Protein AF-A0A7S1AME8-F1 (afdb_monomer_lite)

InterPro domains:
  IPR002059 Cold-shock protein Csp, DNA-binding [PS51857] (299-363)
  IPR012340 Nucleic acid-binding, OB-fold [G3DSA:2.40.50.140] (229-297)
  IPR012340 Nucleic acid-binding, OB-fold [G3DSA:2.40.50.140] (301-364)
  IPR012340 Nucleic acid-binding, OB-fold [SSF50249] (229-294)
  IPR012340 Nucleic acid-binding, OB-fold [SSF50249] (300-362)

pLDDT: mean 76.58, std 23.12, range [25.89, 98.44]

Structure (mmCIF, N/CA/C/O backbone):
data_AF-A0A7S1AME8-F1
#
_entry.id   AF-A0A7S1AME8-F1
#
loop_
_atom_site.group_PDB
_atom_site.id
_atom_site.type_symbol
_atom_site.label_atom_id
_atom_site.label_alt_id
_atom_site.label_comp_id
_atom_site.label_asym_id
_atom_site.label_entity_id
_atom_site.label_seq_id
_atom_site.pdbx_PDB_ins_code
_atom_site.Cartn_x
_atom_site.Cartn_y
_atom_site.Cartn_z
_atom_site.occupancy
_atom_site.B_iso_or_equiv
_atom_site.auth_seq_id
_atom_site.auth_comp_id
_atom_site.auth_asym_id
_atom_site.auth_atom_id
_atom_site.pdbx_PDB_model_num
ATOM 1 N N . MET A 1 1 ? 84.612 12.017 -29.950 1.00 51.22 1 MET A N 1
ATOM 2 C CA . MET A 1 1 ? 83.996 13.244 -30.479 1.00 51.22 1 MET A CA 1
ATOM 3 C C . MET A 1 1 ? 82.628 12.838 -30.960 1.00 51.22 1 MET A C 1
ATOM 5 O O . MET A 1 1 ? 82.577 12.064 -31.896 1.00 51.22 1 MET A O 1
ATOM 9 N N . ASP A 1 2 ? 81.588 13.211 -30.225 1.00 39.22 2 ASP A N 1
ATOM 10 C CA . ASP A 1 2 ? 80.318 13.659 -30.794 1.00 39.22 2 ASP A CA 1
ATOM 11 C C . ASP A 1 2 ? 79.467 14.231 -29.663 1.00 39.22 2 ASP A C 1
ATOM 13 O O . ASP A 1 2 ? 79.338 13.657 -28.581 1.00 39.22 2 ASP A O 1
ATOM 17 N N . CYS A 1 3 ? 79.004 15.447 -29.916 1.00 46.25 3 CYS A N 1
ATOM 18 C CA . CYS A 1 3 ? 78.255 16.305 -29.023 1.00 46.25 3 CYS A CA 1
ATOM 19 C C . CYS A 1 3 ? 76.781 16.299 -29.438 1.00 46.25 3 CYS A C 1
ATOM 21 O O . CYS A 1 3 ? 76.485 16.298 -30.628 1.00 46.25 3 CYS A O 1
ATOM 23 N N . GLY A 1 4 ? 75.895 16.501 -28.462 1.00 41.97 4 GLY A N 1
ATOM 24 C CA . GLY A 1 4 ? 74.710 17.342 -28.653 1.00 41.97 4 GLY A CA 1
ATOM 25 C C . GLY A 1 4 ? 73.364 16.625 -28.756 1.00 41.97 4 GLY A C 1
ATOM 26 O O . GLY A 1 4 ? 73.179 15.724 -29.564 1.00 41.97 4 GLY A O 1
ATOM 27 N N . GLY A 1 5 ? 72.401 17.115 -27.968 1.00 40.69 5 GLY A N 1
ATOM 28 C CA . GLY A 1 5 ? 70.978 16.842 -28.175 1.00 40.69 5 GLY A CA 1
ATOM 29 C C . GLY A 1 5 ? 70.123 16.866 -26.909 1.00 40.69 5 GLY A C 1
ATOM 30 O O . GLY A 1 5 ? 69.494 15.865 -26.595 1.00 40.69 5 GLY A O 1
ATOM 31 N N . TRP A 1 6 ? 70.104 17.980 -26.171 1.00 48.91 6 TRP A N 1
ATOM 32 C CA . TRP A 1 6 ? 69.059 18.257 -25.176 1.00 48.91 6 TRP A CA 1
ATOM 33 C C . TRP A 1 6 ? 67.867 18.899 -25.901 1.00 48.91 6 TRP A C 1
ATOM 35 O O . TRP A 1 6 ? 68.019 19.982 -26.464 1.00 48.91 6 TRP A O 1
ATOM 45 N N . CYS A 1 7 ? 66.698 18.256 -25.880 1.00 48.72 7 CYS A N 1
ATOM 46 C CA . CYS A 1 7 ? 65.418 18.876 -26.229 1.00 48.72 7 CYS A CA 1
ATOM 47 C C . CYS A 1 7 ? 64.528 18.904 -24.985 1.00 48.72 7 CYS A C 1
ATOM 49 O O . CYS A 1 7 ? 64.409 17.906 -24.279 1.00 48.72 7 CYS A O 1
ATOM 51 N N . ALA A 1 8 ? 63.990 20.093 -24.728 1.00 46.84 8 ALA A N 1
ATOM 52 C CA . ALA A 1 8 ? 63.339 20.526 -23.506 1.00 46.84 8 ALA A CA 1
ATOM 53 C C . ALA A 1 8 ? 61.857 20.129 -23.418 1.00 46.84 8 ALA A C 1
ATOM 55 O O . ALA A 1 8 ? 61.173 19.958 -24.428 1.00 46.84 8 ALA A O 1
ATOM 56 N N . ASP A 1 9 ? 61.400 20.040 -22.171 1.00 51.16 9 ASP A N 1
ATOM 57 C CA . ASP A 1 9 ? 60.027 19.853 -21.720 1.00 51.16 9 ASP A CA 1
ATOM 58 C C . ASP A 1 9 ? 59.199 21.142 -21.870 1.00 51.16 9 ASP A C 1
ATOM 60 O O . ASP A 1 9 ? 59.457 22.121 -21.177 1.00 51.16 9 ASP A O 1
ATOM 64 N N . ASP A 1 10 ? 58.155 21.117 -22.706 1.00 50.31 10 ASP A N 1
ATOM 65 C CA . ASP A 1 10 ? 57.174 22.212 -22.858 1.00 50.31 10 ASP A CA 1
ATOM 66 C C . ASP A 1 10 ? 55.714 21.703 -22.798 1.00 50.31 10 ASP A C 1
ATOM 68 O O . ASP A 1 10 ? 54.814 22.202 -23.470 1.00 50.31 10 ASP A O 1
ATOM 72 N N . ALA A 1 11 ? 55.438 20.677 -21.983 1.00 52.22 11 ALA A N 1
ATOM 73 C CA . ALA A 1 11 ? 54.095 20.082 -21.877 1.00 52.22 11 ALA A CA 1
ATOM 74 C C . ALA A 1 11 ? 53.335 20.406 -20.573 1.00 52.22 11 ALA A C 1
ATOM 76 O O . ALA A 1 11 ? 52.174 20.026 -20.436 1.00 52.22 11 ALA A O 1
ATOM 77 N N . PHE A 1 12 ? 53.938 21.115 -19.611 1.00 48.69 12 PHE A N 1
ATOM 78 C CA . PHE A 1 12 ? 53.365 21.226 -18.258 1.00 48.69 12 PHE A CA 1
ATOM 79 C C . PHE A 1 12 ? 52.526 22.488 -17.980 1.00 48.69 12 PHE A C 1
ATOM 81 O O . PHE A 1 12 ? 51.865 22.564 -16.947 1.00 48.69 12 PHE A O 1
ATOM 88 N N . LEU A 1 13 ? 52.489 23.467 -18.891 1.00 49.19 13 LEU A N 1
ATOM 89 C CA . LEU A 1 13 ? 51.775 24.738 -18.669 1.00 49.19 13 LEU A CA 1
ATOM 90 C C . LEU A 1 13 ? 50.364 24.811 -19.278 1.00 49.19 13 LEU A C 1
ATOM 92 O O . LEU A 1 13 ? 49.634 25.755 -18.989 1.00 49.19 13 LEU A O 1
ATOM 96 N N . SER A 1 14 ? 49.926 23.809 -20.051 1.00 51.41 14 SER A N 1
ATOM 97 C CA . SER A 1 14 ? 48.594 23.834 -20.686 1.00 51.41 14 SER A CA 1
ATOM 98 C C . SER A 1 14 ? 47.466 23.238 -19.831 1.00 51.41 14 SER A C 1
ATOM 100 O O . SER A 1 14 ? 46.302 23.435 -20.160 1.00 51.41 14 SER A O 1
ATOM 102 N N . GLN A 1 15 ? 47.766 22.530 -18.736 1.00 50.03 15 GLN A N 1
ATOM 103 C CA . GLN A 1 15 ? 46.746 21.822 -17.940 1.00 50.03 15 GLN A CA 1
ATOM 104 C C . GLN A 1 15 ? 46.183 22.630 -16.757 1.00 50.03 15 GLN A C 1
ATOM 106 O O . GLN A 1 15 ? 45.161 22.255 -16.186 1.00 50.03 15 GLN A O 1
ATOM 111 N N . ALA A 1 16 ? 46.808 23.754 -16.396 1.00 51.16 16 ALA A N 1
ATOM 112 C CA . ALA A 1 16 ? 46.362 24.586 -15.275 1.00 51.16 16 ALA A CA 1
ATOM 113 C C . ALA A 1 16 ? 45.260 25.601 -15.657 1.00 51.16 16 ALA A C 1
ATOM 115 O O . ALA A 1 16 ? 44.522 26.053 -14.784 1.00 51.16 16 ALA A O 1
ATOM 116 N N . GLY A 1 17 ? 45.116 25.943 -16.944 1.00 51.50 17 GLY A N 1
ATOM 117 C CA . GLY A 1 17 ? 44.121 26.917 -17.419 1.00 51.50 17 GLY A CA 1
ATOM 118 C C . GLY A 1 17 ? 42.683 26.387 -17.423 1.00 51.50 17 GLY A C 1
ATOM 119 O O . GLY A 1 17 ? 41.759 27.089 -17.006 1.00 51.50 17 GLY A O 1
ATOM 120 N N . ASP A 1 18 ? 42.493 25.124 -17.808 1.00 51.91 18 ASP A N 1
ATOM 121 C CA . ASP A 1 18 ? 41.156 24.535 -17.971 1.00 51.91 18 ASP A CA 1
ATOM 122 C C . ASP A 1 18 ?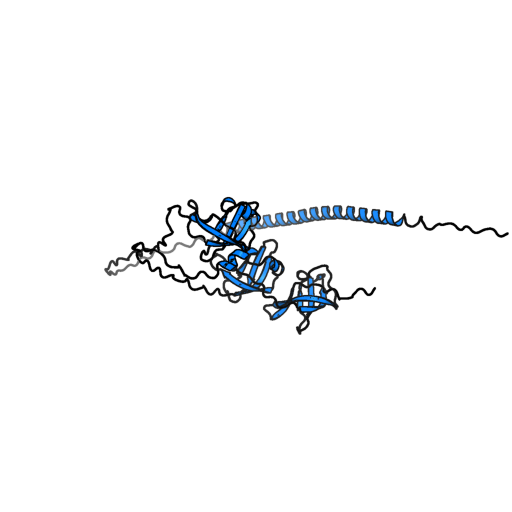 40.456 24.258 -16.630 1.00 51.91 18 ASP A C 1
ATOM 124 O O . ASP A 1 18 ? 39.234 24.386 -16.517 1.00 51.91 18 ASP A O 1
ATOM 128 N N . ALA A 1 19 ? 41.226 23.966 -15.576 1.00 55.88 19 ALA A N 1
ATOM 129 C CA . ALA A 1 19 ? 40.686 23.715 -14.240 1.00 55.88 19 ALA A CA 1
ATOM 130 C C . ALA A 1 19 ? 40.092 24.982 -13.595 1.00 55.88 19 ALA A C 1
ATOM 132 O O . ALA A 1 19 ? 39.077 24.907 -12.895 1.00 55.88 19 ALA A O 1
ATOM 133 N N . VAL A 1 20 ? 40.688 26.152 -13.860 1.00 62.50 20 VAL A N 1
ATOM 134 C CA . VAL A 1 20 ? 40.195 27.440 -13.349 1.00 62.50 20 VAL A CA 1
ATOM 135 C C . VAL A 1 20 ? 38.965 27.893 -14.138 1.00 62.50 20 VAL A C 1
ATOM 137 O O . VAL A 1 20 ? 37.992 28.352 -13.545 1.00 62.50 20 VAL A O 1
ATOM 140 N N . ALA A 1 21 ? 38.931 27.687 -15.458 1.00 57.47 21 ALA A N 1
ATOM 141 C CA . ALA A 1 21 ? 37.758 28.027 -16.265 1.00 57.47 21 ALA A CA 1
ATOM 142 C C . ALA A 1 21 ? 36.498 27.240 -15.839 1.00 57.47 21 ALA A C 1
ATOM 144 O O . ALA A 1 21 ? 35.417 27.823 -15.733 1.00 57.47 21 ALA A O 1
ATOM 145 N N . GLN A 1 22 ? 36.637 25.950 -15.505 1.00 61.41 22 GLN A N 1
ATOM 146 C CA . GLN A 1 22 ? 35.516 25.116 -15.045 1.00 61.41 22 GLN A CA 1
ATOM 147 C C . GLN A 1 22 ? 34.987 25.485 -13.651 1.00 61.41 22 GLN A C 1
ATOM 149 O O . GLN A 1 22 ? 33.787 25.351 -13.391 1.00 61.41 22 GLN A O 1
ATOM 154 N N . THR A 1 23 ? 35.839 25.975 -12.744 1.00 63.88 23 THR A N 1
ATOM 155 C CA . THR A 1 23 ? 35.381 26.395 -11.407 1.00 63.88 23 THR A CA 1
ATOM 156 C C . THR A 1 23 ? 34.561 27.683 -11.470 1.00 63.88 23 THR A C 1
ATOM 158 O O . THR A 1 23 ? 33.549 27.801 -10.777 1.00 63.88 23 THR A O 1
ATOM 161 N N . TRP A 1 24 ? 34.923 28.612 -12.359 1.00 67.50 24 TRP A N 1
ATOM 162 C CA . TRP A 1 24 ? 34.185 29.864 -12.545 1.00 67.50 24 TRP A CA 1
ATOM 163 C C . TRP A 1 24 ? 32.820 29.659 -13.213 1.00 67.50 24 TRP A C 1
ATOM 165 O O . TRP A 1 24 ? 31.847 30.302 -12.816 1.00 67.50 24 TRP A O 1
ATOM 175 N N . THR A 1 25 ? 32.694 28.728 -14.166 1.00 65.06 25 THR A N 1
ATOM 176 C CA . THR A 1 25 ? 31.390 28.417 -14.781 1.00 65.06 25 THR A CA 1
ATOM 177 C C . THR A 1 25 ? 30.403 27.795 -13.794 1.00 65.06 25 THR A C 1
ATOM 179 O O . THR A 1 25 ? 29.218 28.121 -13.841 1.00 65.06 25 THR A O 1
ATOM 182 N N . ASN A 1 26 ? 30.878 26.965 -12.859 1.00 57.00 26 ASN A N 1
ATOM 183 C CA . ASN A 1 26 ? 30.012 26.331 -11.861 1.00 57.00 26 ASN A CA 1
ATOM 184 C C . ASN A 1 26 ? 29.547 27.327 -10.785 1.00 57.00 26 ASN A C 1
ATOM 186 O O . ASN A 1 26 ? 28.366 27.350 -10.452 1.00 57.00 26 ASN A O 1
ATOM 190 N N . MET A 1 27 ? 30.418 28.237 -10.330 1.00 62.12 27 MET A N 1
ATOM 191 C CA . MET A 1 27 ? 30.013 29.307 -9.404 1.00 62.12 27 MET A CA 1
ATOM 192 C C . MET A 1 27 ? 29.019 30.302 -10.026 1.00 62.12 27 MET A C 1
ATOM 194 O O . MET A 1 27 ? 28.140 30.818 -9.335 1.00 62.12 27 MET A O 1
ATOM 198 N N . CYS A 1 28 ? 29.126 30.569 -11.332 1.00 55.53 28 CYS A N 1
ATOM 199 C CA . CYS A 1 28 ? 28.219 31.488 -12.021 1.00 55.53 28 CYS A CA 1
ATOM 200 C C . CYS A 1 28 ? 26.818 30.875 -12.236 1.00 55.53 28 CYS A C 1
ATOM 202 O O . CYS A 1 28 ? 25.812 31.582 -12.157 1.00 55.53 28 CYS A O 1
ATOM 204 N N . LEU A 1 29 ? 26.731 29.556 -12.449 1.00 54.16 29 LEU A N 1
ATOM 205 C CA . LEU A 1 29 ? 25.458 28.836 -12.574 1.00 54.16 29 LEU A CA 1
ATOM 206 C C . LEU A 1 29 ? 24.710 28.715 -11.237 1.00 54.16 29 LEU A C 1
ATOM 208 O O . LEU A 1 29 ? 23.488 28.877 -11.222 1.00 54.16 29 LEU A O 1
ATOM 212 N N . ASP A 1 30 ? 25.421 28.532 -10.121 1.00 57.69 30 ASP A N 1
ATOM 213 C CA . ASP A 1 30 ? 24.795 28.476 -8.793 1.00 57.69 30 ASP A CA 1
ATOM 214 C C . ASP A 1 30 ? 24.233 29.842 -8.356 1.00 57.69 30 ASP A C 1
ATOM 216 O O . ASP A 1 30 ? 23.116 29.915 -7.838 1.00 57.69 30 ASP A O 1
ATOM 220 N N . MET A 1 31 ? 24.918 30.954 -8.662 1.00 57.91 31 MET A N 1
ATOM 221 C CA . MET A 1 31 ? 24.388 32.296 -8.365 1.00 57.91 31 MET A CA 1
ATOM 222 C C . MET A 1 31 ? 23.171 32.684 -9.221 1.00 57.91 31 MET A C 1
ATOM 224 O O . MET A 1 31 ? 22.289 33.405 -8.749 1.00 57.91 31 MET A O 1
ATOM 228 N N . LEU A 1 32 ? 23.074 32.200 -10.464 1.00 56.66 32 LEU A N 1
ATOM 229 C CA . LEU A 1 32 ? 21.904 32.453 -11.316 1.00 56.66 32 LEU A CA 1
ATOM 230 C C . LEU A 1 32 ? 20.690 31.585 -10.928 1.00 56.66 32 LEU A C 1
ATOM 232 O O . LEU A 1 32 ? 19.547 31.989 -11.163 1.00 56.66 32 LEU A O 1
ATOM 236 N N . GLY A 1 33 ? 20.914 30.434 -10.285 1.00 62.91 33 GLY A N 1
ATOM 237 C CA . GLY A 1 33 ? 19.857 29.558 -9.775 1.00 62.91 33 GLY A CA 1
ATOM 238 C C . GLY A 1 33 ? 19.057 30.173 -8.622 1.00 62.91 33 GLY A C 1
ATOM 239 O O . GLY A 1 33 ? 17.823 30.160 -8.649 1.00 62.91 33 GLY A O 1
ATOM 240 N N . GLU A 1 34 ? 19.729 30.777 -7.639 1.00 59.00 34 GLU A N 1
ATOM 241 C CA . GLU A 1 34 ? 19.048 31.325 -6.455 1.00 59.00 34 GLU A CA 1
ATOM 242 C C . GLU A 1 34 ? 18.237 32.594 -6.756 1.00 59.00 34 GLU A C 1
ATOM 244 O O . GLU A 1 34 ? 17.115 32.754 -6.261 1.00 59.00 34 GLU A O 1
ATOM 249 N N . ALA A 1 35 ? 18.738 33.461 -7.643 1.00 60.69 35 ALA A N 1
ATOM 250 C CA . ALA A 1 35 ? 18.010 34.656 -8.072 1.00 60.69 35 ALA A CA 1
ATOM 251 C C . ALA A 1 35 ? 16.711 34.304 -8.825 1.00 60.69 35 ALA A C 1
ATOM 253 O O . ALA A 1 35 ? 15.687 34.972 -8.657 1.00 60.69 35 ALA A O 1
ATOM 254 N N . SER A 1 36 ? 16.719 33.219 -9.607 1.00 71.19 36 SER A N 1
ATOM 255 C CA . SER A 1 36 ? 15.535 32.722 -10.316 1.00 71.19 36 SER A CA 1
ATOM 256 C C . SER A 1 36 ? 14.462 32.222 -9.342 1.00 71.19 36 SER A C 1
ATOM 258 O O . SER A 1 36 ? 13.292 32.602 -9.448 1.00 71.19 36 SER A O 1
ATOM 260 N N . ILE A 1 37 ? 14.853 31.446 -8.325 1.00 73.44 37 ILE A N 1
ATOM 261 C CA . ILE A 1 37 ? 13.920 30.876 -7.340 1.00 73.44 37 ILE A CA 1
ATOM 262 C C . ILE A 1 37 ? 13.196 31.978 -6.557 1.00 73.44 37 ILE A C 1
ATOM 264 O O . ILE A 1 37 ? 11.978 31.894 -6.379 1.00 73.44 37 ILE A O 1
ATOM 268 N N . ALA A 1 38 ? 13.899 33.038 -6.150 1.00 77.31 38 ALA A N 1
ATOM 269 C CA . ALA A 1 38 ? 13.290 34.158 -5.433 1.00 77.31 38 ALA A CA 1
ATOM 270 C C . ALA A 1 38 ? 12.218 34.878 -6.276 1.00 77.31 38 ALA A C 1
ATOM 272 O O . ALA A 1 38 ? 11.127 35.173 -5.779 1.00 77.31 38 ALA A O 1
ATOM 273 N N . VAL A 1 39 ? 12.479 35.100 -7.570 1.00 84.56 39 VAL A N 1
ATOM 274 C CA . VAL A 1 39 ? 11.513 35.726 -8.491 1.00 84.56 39 VAL A CA 1
ATOM 275 C C . VAL A 1 39 ? 10.286 34.834 -8.698 1.00 84.56 39 VAL A C 1
ATOM 277 O O . VAL A 1 39 ? 9.153 35.323 -8.633 1.00 84.56 39 VAL A O 1
ATOM 280 N N . PHE A 1 40 ? 10.476 33.520 -8.865 1.00 81.50 40 PHE A N 1
ATOM 281 C CA . PHE A 1 40 ? 9.364 32.569 -8.958 1.00 81.50 40 PHE A CA 1
ATOM 282 C C . PHE A 1 40 ? 8.527 32.523 -7.674 1.00 81.50 40 PHE A C 1
ATOM 284 O O . PHE A 1 40 ? 7.298 32.483 -7.754 1.00 81.50 40 PHE A O 1
ATOM 291 N N . PHE A 1 41 ? 9.156 32.599 -6.498 1.00 83.12 41 PHE A N 1
ATOM 292 C CA . PHE A 1 41 ? 8.447 32.608 -5.216 1.00 83.12 41 PHE A CA 1
ATOM 293 C C . PHE A 1 41 ? 7.578 33.860 -5.048 1.00 83.12 41 PHE A C 1
ATOM 295 O O . PHE A 1 41 ? 6.414 33.765 -4.651 1.00 83.12 41 PHE A O 1
ATOM 302 N N . VAL A 1 42 ? 8.097 35.036 -5.413 1.00 88.06 42 VAL A N 1
ATOM 303 C CA . VAL A 1 42 ? 7.339 36.297 -5.353 1.00 88.06 42 VAL A CA 1
ATOM 304 C C . VAL A 1 42 ? 6.164 36.289 -6.338 1.00 88.06 42 VAL A C 1
ATOM 306 O O . VAL A 1 42 ? 5.058 36.707 -5.983 1.00 88.06 42 VAL A O 1
ATOM 309 N N . LEU A 1 43 ? 6.357 35.768 -7.554 1.00 86.94 43 LEU A N 1
ATOM 310 C CA . LEU A 1 43 ? 5.279 35.632 -8.540 1.00 86.94 43 LEU A CA 1
ATOM 311 C C . LEU A 1 43 ? 4.208 34.625 -8.095 1.00 86.94 43 LEU A C 1
ATOM 313 O O . LEU A 1 43 ? 3.014 34.908 -8.223 1.00 86.94 43 LEU A O 1
ATOM 317 N N . ALA A 1 44 ? 4.608 33.496 -7.505 1.00 87.38 44 ALA A N 1
ATOM 318 C CA . ALA A 1 44 ? 3.682 32.509 -6.954 1.00 87.38 44 ALA A CA 1
ATOM 319 C C . ALA A 1 44 ? 2.846 33.095 -5.802 1.00 87.38 44 ALA A C 1
ATOM 321 O O . ALA A 1 44 ? 1.623 32.945 -5.790 1.00 87.38 44 ALA A O 1
ATOM 322 N N . LEU A 1 45 ? 3.464 33.846 -4.883 1.00 87.25 45 LEU A N 1
ATOM 323 C CA . LEU A 1 45 ? 2.752 34.524 -3.792 1.00 87.25 45 LEU A CA 1
ATOM 324 C C . LEU A 1 45 ? 1.768 35.592 -4.302 1.00 87.25 45 LEU A C 1
ATOM 326 O O . LEU A 1 45 ? 0.676 35.756 -3.743 1.00 87.25 45 LEU A O 1
ATOM 330 N N . ARG A 1 46 ? 2.089 36.290 -5.400 1.00 86.62 46 ARG A N 1
ATOM 331 C CA . ARG A 1 46 ? 1.145 37.222 -6.043 1.00 86.62 46 ARG A CA 1
ATOM 332 C C . ARG A 1 46 ? -0.027 36.513 -6.724 1.00 86.62 46 ARG A C 1
ATOM 334 O O . ARG A 1 46 ? -1.153 36.998 -6.639 1.00 86.62 46 ARG A O 1
ATOM 341 N N . LEU A 1 47 ? 0.195 35.354 -7.341 1.00 83.88 47 LEU A N 1
ATOM 342 C CA . LEU A 1 47 ? -0.886 34.564 -7.939 1.00 83.88 47 LEU A CA 1
ATOM 343 C C . LEU A 1 47 ? -1.829 33.986 -6.877 1.00 83.88 47 LEU A C 1
ATOM 345 O O . LEU A 1 47 ? -3.049 34.076 -7.026 1.00 83.88 47 LEU A O 1
ATOM 349 N N . VAL A 1 48 ? -1.283 33.466 -5.774 1.00 84.88 48 VAL A N 1
ATOM 350 C CA . VAL A 1 48 ? -2.085 32.919 -4.668 1.00 84.88 48 VAL A CA 1
ATOM 351 C C . VAL A 1 48 ? -2.893 34.018 -3.971 1.00 84.88 48 VAL A C 1
ATOM 353 O O . VAL A 1 48 ? -4.081 33.829 -3.707 1.00 84.88 48 VAL A O 1
ATOM 356 N N . SER A 1 49 ? -2.302 35.193 -3.727 1.00 81.38 49 SER A N 1
ATOM 357 C CA . SER A 1 49 ? -3.033 36.312 -3.111 1.00 81.38 49 SER A CA 1
ATOM 358 C C . SER A 1 49 ? -4.145 36.863 -4.017 1.00 81.38 49 SER A C 1
ATOM 360 O O . SER A 1 49 ? -5.240 37.158 -3.529 1.00 81.38 49 SER A O 1
ATOM 362 N N . SER A 1 50 ? -3.926 36.902 -5.336 1.00 81.88 50 SER A N 1
ATOM 363 C CA . SER A 1 50 ? -4.952 37.268 -6.323 1.00 81.88 50 SER A CA 1
ATOM 364 C C . SER A 1 50 ? -6.140 36.291 -6.324 1.00 81.88 50 SER A C 1
ATOM 366 O O . SER A 1 50 ? -7.297 36.714 -6.225 1.00 81.88 50 SER A O 1
ATOM 368 N N . GLN A 1 51 ? -5.880 34.977 -6.328 1.00 81.06 51 GLN A N 1
ATOM 369 C CA . GLN A 1 51 ? -6.944 33.963 -6.285 1.00 81.06 51 GLN A CA 1
ATOM 370 C C . GLN A 1 51 ? -7.726 33.964 -4.962 1.00 81.06 51 GLN A C 1
ATOM 372 O O . GLN A 1 51 ? -8.943 33.739 -4.952 1.00 81.06 51 GLN A O 1
ATOM 377 N N . TRP A 1 52 ? -7.061 34.266 -3.843 1.00 76.31 52 TRP A N 1
ATOM 378 C CA . TRP A 1 52 ? -7.730 34.391 -2.548 1.00 76.31 52 TRP A CA 1
ATOM 379 C C . TRP A 1 52 ? -8.678 35.601 -2.525 1.00 76.31 52 TRP A C 1
ATOM 381 O O . TRP A 1 52 ? -9.824 35.484 -2.082 1.00 76.31 52 TRP A O 1
ATOM 391 N N . SER A 1 53 ? -8.254 36.745 -3.070 1.00 75.88 53 SER A N 1
ATOM 392 C CA . SER A 1 53 ? -9.095 37.947 -3.147 1.00 75.88 53 SER A CA 1
ATOM 393 C C . SER A 1 53 ? -10.373 37.708 -3.969 1.00 75.88 53 SER A C 1
ATOM 395 O O . SER A 1 53 ? -11.480 38.026 -3.521 1.00 75.88 53 SER A O 1
ATOM 397 N N . ALA A 1 54 ? -10.254 37.021 -5.112 1.00 74.19 54 ALA A N 1
ATOM 398 C CA . ALA A 1 54 ? -11.404 36.637 -5.936 1.00 74.19 54 ALA A CA 1
ATOM 399 C C . ALA A 1 54 ? -12.368 35.677 -5.204 1.00 74.19 54 ALA A C 1
ATOM 401 O O . ALA A 1 54 ? -13.590 35.828 -5.287 1.00 74.19 54 ALA A O 1
ATOM 402 N N . SER A 1 55 ? -11.835 34.735 -4.419 1.00 73.94 55 SER A N 1
ATOM 403 C CA . SER A 1 55 ? -12.645 33.769 -3.661 1.00 73.94 55 SER A CA 1
ATOM 404 C C . SER A 1 55 ? -13.424 34.412 -2.507 1.00 73.94 55 SER A C 1
ATOM 406 O O . SER A 1 55 ? -14.576 34.046 -2.261 1.00 73.94 55 SER A O 1
ATOM 408 N N . ARG A 1 56 ? -12.855 35.420 -1.827 1.00 74.44 56 ARG A N 1
ATOM 409 C CA . ARG A 1 56 ? -13.574 36.180 -0.783 1.00 74.44 56 ARG A CA 1
ATOM 410 C C . ARG A 1 56 ? -14.725 37.014 -1.351 1.00 74.44 56 ARG A C 1
ATOM 412 O O . ARG A 1 56 ? -15.774 37.104 -0.716 1.00 74.44 56 ARG A O 1
ATOM 419 N N . SER A 1 57 ? -14.570 37.565 -2.556 1.00 77.25 57 SER A N 1
ATOM 420 C CA . SER A 1 57 ? -15.639 38.321 -3.227 1.00 77.25 57 SER A CA 1
ATOM 421 C C . SER A 1 57 ? -16.871 37.450 -3.525 1.00 77.25 57 SER A C 1
ATOM 423 O O . SER A 1 57 ? -18.010 37.863 -3.294 1.00 77.25 57 SER A O 1
ATOM 425 N N . MET A 1 58 ? -16.655 36.202 -3.955 1.00 73.00 58 MET A N 1
ATOM 426 C CA . MET A 1 58 ? -17.735 35.248 -4.247 1.00 73.00 58 MET A CA 1
ATOM 427 C C . MET A 1 58 ? -18.468 34.772 -2.983 1.00 73.00 58 MET A C 1
ATOM 429 O O . MET A 1 58 ? -19.685 34.580 -3.016 1.00 73.00 58 MET A O 1
ATOM 433 N N . ALA A 1 59 ? -17.762 34.626 -1.856 1.00 70.31 59 ALA A N 1
ATOM 434 C CA . ALA A 1 59 ? -18.367 34.218 -0.587 1.00 70.31 59 ALA A CA 1
ATOM 435 C C . ALA A 1 59 ? -19.364 35.263 -0.044 1.00 70.31 59 ALA A C 1
ATOM 437 O O . ALA A 1 59 ? -20.467 34.897 0.364 1.00 70.31 59 ALA A O 1
ATOM 438 N N . ASN A 1 60 ? -19.035 36.558 -0.133 1.00 73.38 60 ASN A N 1
ATOM 439 C CA . ASN A 1 60 ? -19.937 37.632 0.303 1.00 73.38 60 ASN A CA 1
ATOM 440 C C . ASN A 1 60 ? -21.193 37.744 -0.578 1.00 73.38 60 ASN A C 1
ATOM 442 O O . ASN A 1 60 ? -22.291 37.933 -0.056 1.00 73.38 60 ASN A O 1
ATOM 446 N N . LYS A 1 61 ? -21.073 37.549 -1.902 1.00 73.69 61 LYS A N 1
ATOM 447 C CA . LYS A 1 61 ? -22.246 37.526 -2.800 1.00 73.69 61 LYS A CA 1
ATOM 448 C C . LYS A 1 61 ? -23.210 36.381 -2.482 1.00 73.69 61 LYS A C 1
ATOM 450 O O . LYS A 1 61 ? -24.420 36.541 -2.629 1.00 73.69 61 LYS A O 1
ATOM 455 N N . ARG A 1 62 ? -22.693 35.236 -2.023 1.00 71.00 62 ARG A N 1
ATOM 456 C CA . ARG A 1 62 ? -23.517 34.067 -1.686 1.00 71.00 62 ARG A CA 1
ATOM 457 C C . ARG A 1 62 ? -24.339 34.289 -0.415 1.00 71.00 62 ARG A C 1
ATOM 459 O O . ARG A 1 62 ? -25.527 33.985 -0.419 1.00 71.00 62 ARG A O 1
ATOM 466 N N . GLN A 1 63 ? -23.751 34.906 0.612 1.00 73.19 63 GLN A N 1
ATOM 467 C CA . GLN A 1 63 ? -24.478 35.277 1.835 1.00 73.19 63 GLN A CA 1
ATOM 468 C C . GLN A 1 63 ? -25.570 36.326 1.571 1.00 73.19 63 GLN A C 1
ATOM 470 O O . GLN A 1 63 ? -26.638 36.278 2.180 1.00 73.19 63 GLN A O 1
ATOM 475 N N . GLN A 1 64 ? -25.348 37.240 0.621 1.00 71.12 64 GLN A N 1
ATOM 476 C CA . GLN A 1 64 ? -26.327 38.276 0.290 1.00 71.12 64 GLN A CA 1
ATOM 477 C C . GLN A 1 64 ? -27.561 37.722 -0.452 1.00 71.12 64 GLN A C 1
ATOM 479 O O . GLN A 1 64 ? -28.677 38.173 -0.197 1.00 71.12 64 GLN A O 1
ATOM 484 N N . MET A 1 65 ? -27.400 36.703 -1.309 1.00 67.94 65 MET A N 1
ATOM 485 C CA . MET A 1 65 ? -28.541 36.035 -1.961 1.00 67.94 65 MET A CA 1
ATOM 486 C C . MET A 1 65 ? -29.365 35.170 -0.998 1.00 67.94 65 MET A C 1
ATOM 488 O O . MET A 1 65 ? -30.583 35.069 -1.142 1.00 67.94 65 MET A O 1
ATOM 492 N N . GLU A 1 66 ? -28.731 34.566 0.007 1.00 70.25 66 GLU A N 1
ATOM 493 C CA . GLU A 1 66 ? -29.417 33.683 0.959 1.00 70.25 66 GLU A CA 1
ATOM 494 C C . GLU A 1 66 ? -30.380 34.445 1.887 1.00 70.25 66 GLU A C 1
ATOM 496 O O . GLU A 1 66 ? -31.421 33.916 2.285 1.00 70.25 66 GLU A O 1
ATOM 501 N N . HIS A 1 67 ? -30.088 35.719 2.170 1.00 64.56 67 HIS A N 1
ATOM 502 C CA . HIS A 1 67 ? -30.993 36.601 2.910 1.00 64.56 67 HIS A CA 1
ATOM 503 C C . HIS A 1 67 ? -32.210 37.058 2.094 1.00 64.56 67 HIS A C 1
ATOM 505 O O . HIS A 1 67 ? -33.273 37.279 2.675 1.00 64.56 67 HIS A O 1
ATOM 511 N N . LEU A 1 68 ? -32.093 37.155 0.766 1.00 60.44 68 LEU A N 1
ATOM 512 C CA . LEU A 1 68 ? -33.214 37.519 -0.109 1.00 60.44 68 LEU A CA 1
ATOM 513 C C . LEU A 1 68 ? -34.193 36.351 -0.303 1.00 60.44 68 LEU A C 1
ATOM 515 O O . LEU A 1 68 ? -35.398 36.565 -0.336 1.00 60.44 68 LEU A O 1
ATOM 519 N N . SER A 1 69 ? -33.707 35.106 -0.313 1.00 60.91 69 SER A N 1
ATOM 520 C CA . SER A 1 69 ? -34.560 33.920 -0.500 1.00 60.91 69 SER A CA 1
ATOM 521 C C . SER A 1 69 ? -35.464 33.580 0.698 1.00 60.91 69 SER A C 1
ATOM 523 O O . SER A 1 69 ? -36.362 32.749 0.556 1.00 60.91 69 SER A O 1
ATOM 525 N N . LYS A 1 70 ? -35.243 34.165 1.883 1.00 56.53 70 LYS A N 1
ATOM 526 C CA . LYS A 1 70 ? -36.012 33.841 3.101 1.00 56.53 70 LYS A CA 1
ATOM 527 C C . LYS A 1 70 ? -37.236 34.732 3.341 1.00 56.53 70 LYS A C 1
ATOM 529 O O . LYS A 1 70 ? -37.959 34.471 4.297 1.00 56.53 70 LYS A O 1
ATOM 534 N N . ARG A 1 71 ? -37.496 35.747 2.506 1.00 52.91 71 ARG A N 1
ATOM 535 C CA . ARG A 1 71 ? -38.641 36.661 2.697 1.00 52.91 71 ARG A CA 1
ATOM 536 C C . ARG A 1 71 ? -39.958 36.240 2.032 1.00 52.91 71 ARG A C 1
ATOM 538 O O . ARG A 1 71 ? -40.979 36.788 2.418 1.00 52.91 71 ARG A O 1
ATOM 545 N N . ASP A 1 72 ? -39.977 35.223 1.168 1.00 50.78 72 ASP A N 1
ATOM 546 C CA . ASP A 1 72 ? -41.173 34.897 0.360 1.00 50.78 72 ASP A CA 1
ATOM 547 C C . ASP A 1 72 ? -41.886 33.584 0.739 1.00 50.78 72 ASP A C 1
ATOM 549 O O . ASP A 1 72 ? -42.432 32.886 -0.115 1.00 50.78 72 ASP A O 1
ATOM 553 N N . ARG A 1 73 ? -41.901 33.197 2.020 1.00 49.50 73 ARG A N 1
ATOM 554 C CA . ARG A 1 73 ? -42.678 32.024 2.472 1.00 49.50 73 ARG A CA 1
ATOM 555 C C . ARG A 1 73 ? -43.523 32.322 3.706 1.00 49.50 73 ARG A C 1
ATOM 557 O O . ARG A 1 73 ? -43.250 31.804 4.785 1.00 49.50 73 ARG A O 1
ATOM 564 N N . GLU A 1 74 ? -44.586 33.098 3.523 1.00 53.12 74 GLU A N 1
ATOM 565 C CA . GLU A 1 74 ? -45.761 33.036 4.399 1.00 53.12 74 GLU A CA 1
ATOM 566 C C . GLU A 1 74 ? -46.888 32.248 3.706 1.00 53.12 74 GLU A C 1
ATOM 568 O O . GLU A 1 74 ? -47.224 32.549 2.559 1.00 53.12 74 GLU A O 1
ATOM 573 N N . PRO A 1 75 ? -47.482 31.232 4.357 1.00 59.94 75 PRO A N 1
ATOM 574 C CA . PRO A 1 75 ? -48.664 30.552 3.840 1.00 59.94 75 PRO A CA 1
ATOM 575 C C . PRO A 1 75 ? -49.958 31.310 4.202 1.00 59.94 75 PRO A C 1
ATOM 577 O O . PRO A 1 75 ? -50.040 31.929 5.269 1.00 59.94 75 PRO A O 1
ATOM 580 N N . PRO A 1 76 ? -51.008 31.233 3.363 1.00 54.62 76 PRO A N 1
ATOM 581 C CA . PRO A 1 76 ? -52.276 31.899 3.629 1.00 54.62 76 PRO A CA 1
ATOM 582 C C . PRO A 1 76 ? -53.039 31.219 4.775 1.00 54.62 76 PRO A C 1
ATOM 584 O O . PRO A 1 76 ? -53.178 29.996 4.831 1.00 54.62 76 PRO A O 1
ATOM 587 N N . ARG A 1 77 ? -53.574 32.039 5.687 1.00 53.41 77 ARG A N 1
ATOM 588 C CA . ARG A 1 77 ? -54.510 31.624 6.740 1.00 53.41 77 ARG A CA 1
ATOM 589 C C . ARG A 1 77 ? -55.874 31.328 6.117 1.00 53.41 77 ARG A C 1
ATOM 591 O O . ARG A 1 77 ? -56.501 32.228 5.568 1.00 53.41 77 ARG A O 1
ATOM 598 N N . GLY A 1 78 ? -56.351 30.094 6.257 1.00 44.53 78 GLY A N 1
ATOM 599 C CA . GLY A 1 78 ? -57.675 29.677 5.803 1.00 44.53 78 GLY A CA 1
ATOM 600 C C . GLY A 1 78 ? -58.417 28.840 6.845 1.00 44.53 78 GLY A C 1
ATOM 601 O O . GLY A 1 78 ? -57.946 27.782 7.238 1.00 44.53 78 GLY A O 1
ATOM 602 N N . GLY A 1 79 ? -59.598 29.328 7.237 1.00 39.38 79 GLY A N 1
ATOM 603 C CA . GLY A 1 79 ? -60.815 28.515 7.337 1.00 39.38 79 GLY A CA 1
ATOM 604 C C . GLY A 1 79 ? -60.986 27.586 8.538 1.00 39.38 79 GLY A C 1
ATOM 605 O O . GLY A 1 79 ? -60.636 26.414 8.495 1.00 39.38 79 GLY A O 1
ATOM 606 N N . ARG A 1 80 ? -61.668 28.092 9.568 1.00 42.53 80 ARG A N 1
ATOM 607 C CA . ARG A 1 80 ? -62.254 27.331 10.679 1.00 42.53 80 ARG A CA 1
ATOM 608 C C . ARG A 1 80 ? -63.599 26.743 10.220 1.00 42.53 80 ARG A C 1
ATOM 610 O O . ARG A 1 80 ? -64.490 27.515 9.882 1.00 42.53 80 ARG A O 1
ATOM 617 N N . VAL A 1 81 ? -63.767 25.419 10.246 1.00 42.59 81 VAL A N 1
ATOM 618 C CA . VAL A 1 81 ? -65.085 24.760 10.156 1.00 42.59 81 VAL A CA 1
ATOM 619 C C . VAL A 1 81 ? -65.181 23.705 11.251 1.00 42.59 81 VAL A C 1
ATOM 621 O O . VAL A 1 81 ? -64.359 22.797 11.342 1.00 42.59 81 VAL A O 1
ATOM 624 N N . SER A 1 82 ? -66.183 23.879 12.103 1.00 52.06 82 SER A N 1
ATOM 625 C CA . SER A 1 82 ? -66.549 23.020 13.223 1.00 52.06 82 SER A CA 1
ATOM 626 C C . SER A 1 82 ? -67.662 22.075 12.784 1.00 52.06 82 SER A C 1
ATOM 628 O O . SER A 1 82 ? -68.720 22.558 12.393 1.00 52.06 82 SER A O 1
ATOM 630 N N . ILE A 1 83 ? -67.474 20.763 12.930 1.00 39.97 83 ILE A N 1
ATOM 631 C CA . ILE A 1 83 ? -68.563 19.780 13.035 1.00 39.97 83 ILE A CA 1
ATOM 632 C C . ILE A 1 83 ? -68.097 18.714 14.028 1.00 39.97 83 ILE A C 1
ATOM 634 O O . ILE A 1 83 ? -67.040 18.114 13.851 1.00 39.97 83 ILE A O 1
ATOM 638 N N . GLY A 1 84 ? -68.855 18.533 15.108 1.00 37.25 84 GLY A N 1
ATOM 639 C CA . GLY A 1 84 ? -68.628 17.477 16.091 1.00 37.25 84 GLY A CA 1
ATOM 640 C C . GLY A 1 84 ? -69.432 16.219 15.779 1.00 37.25 84 GLY A C 1
ATOM 641 O O . GLY A 1 84 ? -70.386 16.296 15.015 1.00 37.25 84 GLY A O 1
ATOM 642 N N . ARG A 1 85 ? -69.084 15.095 16.417 1.00 37.12 85 ARG A N 1
ATOM 643 C CA . ARG A 1 85 ? -69.994 14.282 17.247 1.00 37.12 85 ARG A CA 1
ATOM 644 C C . ARG A 1 85 ? -69.284 13.053 17.835 1.00 37.12 85 ARG A C 1
ATOM 646 O O . ARG A 1 85 ? -68.563 12.359 17.135 1.00 37.12 85 ARG A O 1
ATOM 653 N N . GLU A 1 86 ? -69.526 12.862 19.131 1.00 38.88 86 GLU A N 1
ATOM 654 C CA . GLU A 1 86 ? -69.697 11.621 19.909 1.00 38.88 86 GLU A CA 1
ATOM 655 C C . GLU A 1 86 ? -69.080 10.305 19.397 1.00 38.88 86 GLU A C 1
ATOM 657 O O . GLU A 1 86 ? -69.498 9.773 18.375 1.00 38.88 86 GLU A O 1
ATOM 662 N N . SER A 1 87 ? -68.273 9.639 20.233 1.00 37.25 87 SER A N 1
ATOM 663 C CA . SER A 1 87 ? -68.747 8.447 20.967 1.00 37.25 87 SER A CA 1
ATOM 664 C C . SER A 1 87 ? -67.754 7.960 22.031 1.00 37.25 87 SER A C 1
ATOM 666 O O . SER A 1 87 ? -66.536 7.999 21.892 1.00 37.25 87 SER A O 1
ATOM 668 N N . SER A 1 88 ? -68.363 7.536 23.133 1.00 42.38 88 SER A N 1
ATOM 669 C CA . SER A 1 88 ? -67.824 7.026 24.387 1.00 42.38 88 SER A CA 1
ATOM 670 C C . SER A 1 88 ? -67.373 5.567 24.269 1.00 42.38 88 SER A C 1
ATOM 672 O O . SER A 1 88 ? -68.188 4.732 23.889 1.00 42.38 88 SER A O 1
ATOM 674 N N . VAL A 1 89 ? -66.167 5.232 24.742 1.00 43.62 89 VAL A N 1
ATOM 675 C CA . VAL A 1 89 ? -65.812 3.875 25.206 1.00 43.62 89 VAL A CA 1
ATOM 676 C 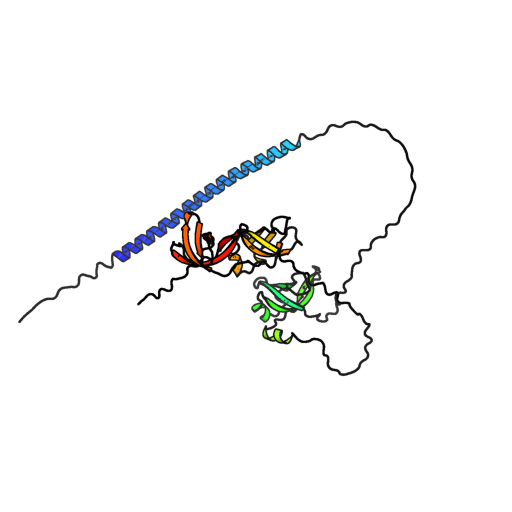C . VAL A 1 89 ? -64.912 3.980 26.445 1.00 43.62 89 VAL A C 1
ATOM 678 O O . VAL A 1 89 ? -63.924 4.711 26.454 1.00 43.62 89 VAL A O 1
ATOM 681 N N . ARG A 1 90 ? -65.299 3.270 27.512 1.00 40.38 90 ARG A N 1
ATOM 682 C CA . ARG A 1 90 ? -64.614 3.172 28.811 1.00 40.38 90 ARG A CA 1
ATOM 683 C C . ARG A 1 90 ? -63.627 1.989 28.850 1.00 40.38 90 ARG A C 1
ATOM 685 O O . ARG A 1 90 ? -63.995 0.906 28.417 1.00 40.38 90 ARG A O 1
ATOM 692 N N . HIS A 1 91 ? -62.498 2.223 29.541 1.00 38.34 91 HIS A N 1
ATOM 693 C CA . HIS A 1 91 ? -61.610 1.294 30.290 1.00 38.34 91 HIS A CA 1
ATOM 694 C C . HIS A 1 91 ? -60.796 0.222 29.521 1.00 38.34 91 HIS A C 1
ATOM 696 O O . HIS A 1 91 ? -61.193 -0.147 28.423 1.00 38.34 91 HIS A O 1
ATOM 702 N N . PRO A 1 92 ? -59.673 -0.315 30.076 1.00 42.50 92 PRO A N 1
ATOM 703 C CA . PRO A 1 92 ? -59.127 -0.148 31.433 1.00 42.50 92 PRO A CA 1
ATOM 704 C C . PRO A 1 92 ? -57.656 0.320 31.519 1.00 42.50 92 PRO A C 1
ATOM 706 O O . PRO A 1 92 ? -56.865 0.244 30.582 1.00 42.50 92 PRO A O 1
ATOM 709 N N . SER A 1 93 ? -57.308 0.785 32.717 1.00 45.19 93 SER A N 1
ATOM 710 C CA . SER A 1 93 ? -55.957 0.991 33.236 1.00 45.19 93 SER A CA 1
ATOM 711 C C . SER A 1 93 ? -55.164 -0.320 33.238 1.00 45.19 93 SER A C 1
ATOM 713 O O . SER A 1 93 ? -55.456 -1.220 34.023 1.00 45.19 93 SER A O 1
ATOM 715 N N . GLY A 1 94 ? -54.173 -0.414 32.353 1.00 33.88 94 GLY A N 1
ATOM 716 C CA . GLY A 1 94 ? -53.161 -1.465 32.355 1.00 33.88 94 GLY A CA 1
ATOM 717 C C . GLY A 1 94 ? -51.838 -0.911 32.870 1.00 33.88 94 GLY A C 1
ATOM 718 O O . GLY A 1 94 ? -51.187 -0.118 32.186 1.00 33.88 94 GLY A O 1
ATOM 719 N N . ASP A 1 95 ? -51.467 -1.337 34.074 1.00 40.53 95 ASP A N 1
ATOM 720 C CA . ASP A 1 95 ? -50.147 -1.160 34.664 1.00 40.53 95 ASP A CA 1
ATOM 721 C C . ASP A 1 95 ? -49.062 -1.656 33.702 1.00 40.53 95 ASP A C 1
ATOM 723 O O . ASP A 1 95 ? -49.017 -2.826 33.319 1.00 40.53 95 ASP A O 1
ATOM 727 N N . ARG A 1 96 ? -48.164 -0.751 33.299 1.00 35.97 96 ARG A N 1
ATOM 728 C CA . ARG A 1 96 ? -46.934 -1.123 32.599 1.00 35.97 96 ARG A CA 1
ATOM 729 C C . ARG A 1 96 ? -45.868 -1.455 33.640 1.00 35.97 96 ARG A C 1
ATOM 731 O O . ARG A 1 96 ? -45.520 -0.571 34.427 1.00 35.97 96 ARG A O 1
ATOM 738 N N . PRO A 1 97 ? -45.286 -2.664 33.628 1.00 37.66 97 PRO A N 1
ATOM 739 C CA . PRO A 1 97 ? -44.130 -2.942 34.455 1.00 37.66 97 PRO A CA 1
ATOM 740 C C . PRO A 1 97 ? -42.959 -2.097 33.946 1.00 37.66 97 PRO A C 1
ATOM 742 O O . PRO A 1 97 ? -42.598 -2.129 32.767 1.00 37.66 97 PRO A O 1
ATOM 745 N N . ARG A 1 98 ? -42.362 -1.325 34.859 1.00 36.09 98 ARG A N 1
ATOM 746 C CA . ARG A 1 98 ? -41.001 -0.810 34.712 1.00 36.09 98 ARG A CA 1
ATOM 747 C C . ARG A 1 98 ? -40.104 -2.009 34.404 1.00 36.09 98 ARG A C 1
ATOM 749 O O . ARG A 1 98 ? -39.832 -2.805 35.296 1.00 36.09 98 ARG A O 1
ATOM 756 N N . GLN A 1 99 ? -39.634 -2.127 33.165 1.00 31.95 99 GLN A N 1
ATOM 757 C CA . GLN A 1 99 ? -38.441 -2.914 32.878 1.00 31.95 99 GLN A CA 1
ATOM 758 C C . GLN A 1 99 ? -37.277 -2.211 33.574 1.00 31.95 99 GLN A C 1
ATOM 760 O O . GLN A 1 99 ? -36.695 -1.251 33.067 1.00 31.95 99 GLN A O 1
ATOM 765 N N . SER A 1 100 ? -36.993 -2.656 34.795 1.00 31.94 100 SER A N 1
ATOM 766 C CA . SER A 1 100 ? -35.699 -2.477 35.426 1.00 31.94 100 SER A CA 1
ATOM 767 C C . SER A 1 100 ? -34.666 -3.069 34.480 1.00 31.94 100 SER A C 1
ATOM 769 O O . SER A 1 100 ? -34.622 -4.277 34.259 1.00 31.94 100 SER A O 1
ATOM 771 N N . LYS A 1 101 ? -33.879 -2.178 33.882 1.00 30.17 101 LYS A N 1
ATOM 772 C CA . LYS A 1 101 ? -32.655 -2.503 33.170 1.00 30.17 101 LYS A CA 1
ATOM 773 C C . LYS A 1 101 ? -31.776 -3.266 34.155 1.00 30.17 101 LYS A C 1
ATOM 775 O O . LYS A 1 101 ? -31.276 -2.687 35.117 1.00 30.17 101 LYS A O 1
ATOM 780 N N . GLU A 1 102 ? -31.690 -4.569 33.946 1.00 27.48 102 GLU A N 1
ATOM 781 C CA . GLU A 1 102 ? -30.849 -5.485 34.695 1.00 27.48 102 GLU A CA 1
ATOM 782 C C . GLU A 1 102 ? -29.396 -5.056 34.460 1.00 27.48 102 GLU A C 1
ATOM 784 O O . GLU A 1 102 ? -28.781 -5.331 33.430 1.00 27.48 102 GLU A O 1
ATOM 789 N N . MET A 1 103 ? -28.880 -4.241 35.381 1.00 25.91 103 MET A N 1
ATOM 790 C CA . MET A 1 103 ? -27.454 -4.001 35.511 1.00 25.91 103 MET A CA 1
ATOM 791 C C . MET A 1 103 ? -26.856 -5.315 35.991 1.00 25.91 103 MET A C 1
ATOM 793 O O . MET A 1 103 ? -26.907 -5.627 37.179 1.00 25.91 103 MET A O 1
ATOM 797 N N . VAL A 1 104 ? -26.299 -6.086 35.060 1.00 26.55 104 VAL A N 1
ATOM 798 C CA . VAL A 1 104 ? -25.359 -7.153 35.392 1.00 26.55 104 VAL A CA 1
ATOM 799 C C . VAL A 1 104 ? -24.169 -6.476 36.065 1.00 26.55 104 VAL A C 1
ATOM 801 O O . VAL A 1 104 ? -23.286 -5.909 35.422 1.00 26.55 104 VAL A O 1
ATOM 804 N N . LEU A 1 105 ? -24.206 -6.466 37.394 1.00 25.89 105 LEU A N 1
ATOM 805 C CA . LEU A 1 105 ? -23.119 -6.043 38.255 1.00 25.89 105 LEU A CA 1
ATOM 806 C C . LEU A 1 105 ? -22.036 -7.118 38.137 1.00 25.89 105 LEU A C 1
ATOM 808 O O . LEU A 1 105 ? -22.007 -8.097 38.881 1.00 25.89 105 LEU A O 1
ATOM 812 N N . GLN A 1 106 ? -21.168 -6.980 37.138 1.00 27.09 106 GLN A N 1
ATOM 813 C CA . GLN A 1 106 ? -19.963 -7.787 37.072 1.00 27.09 106 GLN A CA 1
ATOM 814 C C . GLN A 1 106 ? -19.053 -7.305 38.205 1.00 27.09 106 GLN A C 1
ATOM 816 O O . GLN A 1 106 ? -18.459 -6.230 38.142 1.00 27.09 106 GLN A O 1
ATOM 821 N N . VAL A 1 107 ? -19.039 -8.085 39.286 1.00 27.22 107 VAL A N 1
ATOM 822 C CA . VAL A 1 107 ? -18.186 -7.901 40.462 1.00 27.22 107 VAL A CA 1
ATOM 823 C C . VAL A 1 107 ? -16.734 -7.778 39.995 1.00 27.22 107 VAL A C 1
ATOM 825 O O . VAL A 1 107 ? -16.134 -8.760 39.552 1.00 27.22 107 VAL A O 1
ATOM 828 N N . MET A 1 108 ? -16.202 -6.559 40.063 1.00 36.97 108 MET A N 1
ATOM 829 C CA . MET A 1 108 ? -14.770 -6.273 39.990 1.00 36.97 108 MET A CA 1
ATOM 830 C C . MET A 1 108 ? -14.164 -6.564 41.372 1.00 36.97 108 MET A C 1
ATOM 832 O O . MET A 1 108 ? -14.833 -6.303 42.375 1.00 36.97 108 MET A O 1
ATOM 836 N N . PRO A 1 109 ? -12.946 -7.129 41.449 1.00 42.09 109 PRO A N 1
ATOM 837 C CA . PRO A 1 109 ? -12.318 -7.468 42.718 1.00 42.09 109 PRO A CA 1
ATOM 838 C C . PRO A 1 109 ? -12.068 -6.220 43.573 1.00 42.09 109 PRO A C 1
ATOM 840 O O . PRO A 1 109 ? -12.017 -5.089 43.087 1.00 42.09 109 PRO A O 1
ATOM 843 N N . ASP A 1 110 ? -11.990 -6.475 44.870 1.00 43.41 110 ASP A N 1
ATOM 844 C CA . ASP A 1 110 ? -12.108 -5.539 45.977 1.00 43.41 110 ASP A CA 1
ATOM 845 C C . ASP A 1 110 ? -10.985 -4.491 46.083 1.00 43.41 110 ASP A C 1
ATOM 847 O O . ASP A 1 110 ? -9.864 -4.632 45.599 1.00 43.41 110 ASP A O 1
ATOM 851 N N . SER A 1 111 ? -11.288 -3.410 46.802 1.00 47.41 111 SER A N 1
ATOM 852 C CA . SER A 1 111 ? -10.371 -2.333 47.192 1.00 47.41 111 SER A CA 1
ATOM 853 C C . SER A 1 111 ? -9.298 -2.771 48.209 1.00 47.41 111 SER A C 1
ATOM 855 O O . SER A 1 111 ? -8.807 -1.945 48.975 1.00 47.41 111 SER A O 1
ATOM 857 N N . SER A 1 112 ? -8.944 -4.061 48.263 1.00 49.53 112 SER A N 1
ATOM 858 C CA . SER A 1 112 ? -8.166 -4.672 49.352 1.00 49.53 112 SER A CA 1
ATOM 859 C C . SER A 1 112 ? -6.647 -4.490 49.250 1.00 49.53 112 SER A C 1
ATOM 861 O O . SER A 1 112 ? -5.913 -4.963 50.115 1.00 49.53 112 SER A O 1
ATOM 863 N N . GLY A 1 113 ? -6.138 -3.819 48.212 1.00 44.97 113 GLY A N 1
ATOM 864 C CA . GLY A 1 113 ? -4.699 -3.570 48.056 1.00 44.97 113 GLY A CA 1
ATOM 865 C C . GLY A 1 113 ? -3.855 -4.829 47.815 1.00 44.97 113 GLY A C 1
ATOM 866 O O . GLY A 1 113 ? -2.630 -4.736 47.775 1.00 44.97 113 GLY A O 1
ATOM 867 N N . ARG A 1 114 ? -4.476 -6.002 47.620 1.00 48.72 114 ARG A N 1
ATOM 868 C CA . ARG A 1 114 ? -3.777 -7.195 47.131 1.00 48.72 114 ARG A CA 1
ATOM 869 C C . ARG A 1 114 ? -3.474 -7.000 45.650 1.00 48.72 114 ARG A C 1
ATOM 871 O O . ARG A 1 114 ? -4.346 -6.590 44.888 1.00 48.72 114 ARG A O 1
ATOM 878 N N . VAL A 1 115 ? -2.229 -7.264 45.255 1.00 50.44 115 VAL A N 1
ATOM 879 C CA . VAL A 1 115 ? -1.776 -7.165 43.862 1.00 50.44 115 VAL A CA 1
ATOM 880 C C . VAL A 1 115 ? -2.655 -8.090 43.020 1.00 50.44 115 VAL A C 1
ATOM 882 O O . VAL A 1 115 ? -2.568 -9.312 43.128 1.00 50.44 115 VAL A O 1
ATOM 885 N N . GLY A 1 116 ? -3.578 -7.484 42.270 1.00 59.16 116 GLY A N 1
ATOM 886 C CA . GLY A 1 116 ? -4.553 -8.185 41.447 1.00 59.16 116 GLY A CA 1
ATOM 887 C C . GLY A 1 116 ? -3.882 -9.019 40.360 1.00 59.16 116 GLY A C 1
ATOM 888 O O . GLY A 1 116 ? -2.696 -8.856 40.077 1.00 59.16 116 GLY A O 1
ATOM 889 N N . HIS A 1 117 ? -4.662 -9.917 39.756 1.00 84.31 117 HIS A N 1
ATOM 890 C CA . HIS A 1 117 ? -4.248 -10.749 38.628 1.00 84.31 117 HIS A CA 1
ATOM 891 C C . HIS A 1 117 ? -3.350 -9.982 37.645 1.00 84.31 117 HIS A C 1
ATOM 893 O O . HIS A 1 117 ? -3.726 -8.915 37.153 1.00 84.31 117 HIS A O 1
ATOM 899 N N . LEU A 1 118 ? -2.167 -10.538 37.372 1.00 93.31 118 LEU A N 1
ATOM 900 C CA . LEU A 1 118 ? -1.284 -10.041 36.325 1.00 93.31 118 LEU A CA 1
ATOM 901 C C . LEU A 1 118 ? -1.865 -10.422 34.962 1.00 93.31 118 LEU A C 1
ATOM 903 O O . LEU A 1 118 ? -2.181 -11.582 34.704 1.00 93.31 118 LEU A O 1
ATOM 907 N N . TRP A 1 119 ? -1.972 -9.431 34.093 1.00 95.00 119 TRP A N 1
ATOM 908 C CA . TRP A 1 119 ? -2.398 -9.536 32.708 1.00 95.00 119 TRP A CA 1
ATOM 909 C C . TRP A 1 119 ? -1.180 -9.630 31.800 1.00 95.00 119 TRP A C 1
ATOM 911 O O . TRP A 1 119 ? -0.122 -9.084 32.112 1.00 95.00 119 TRP A O 1
ATOM 921 N N . LEU A 1 120 ? -1.333 -10.312 30.667 1.00 96.00 120 LEU A N 1
ATOM 922 C CA . LEU A 1 120 ? -0.323 -10.378 29.617 1.00 96.00 120 LEU A CA 1
ATOM 923 C C . LEU A 1 120 ? -0.755 -9.472 28.465 1.00 96.00 120 LEU A C 1
ATOM 925 O O . LEU A 1 120 ? -1.825 -9.663 27.898 1.00 96.00 120 LEU A O 1
ATOM 929 N N . GLY A 1 121 ? 0.081 -8.504 28.104 1.00 96.38 121 GLY A N 1
ATOM 930 C CA . GLY A 1 121 ? -0.207 -7.565 27.026 1.00 96.38 121 GLY A CA 1
ATOM 931 C C . GLY A 1 121 ? 0.956 -7.401 26.067 1.00 96.38 121 GLY A C 1
ATOM 932 O O . GLY A 1 121 ? 2.107 -7.698 26.381 1.00 96.38 121 GLY A O 1
ATOM 933 N N . THR A 1 122 ? 0.646 -6.883 24.886 1.00 96.69 122 THR A N 1
ATOM 934 C CA . THR A 1 122 ? 1.628 -6.466 23.889 1.00 96.69 122 THR A CA 1
ATOM 935 C C . THR A 1 122 ? 1.635 -4.948 23.793 1.00 96.69 122 THR A C 1
ATOM 937 O O . THR A 1 122 ? 0.589 -4.315 23.647 1.00 96.69 122 THR A O 1
ATOM 940 N N . VAL A 1 123 ? 2.819 -4.344 23.842 1.00 97.19 123 VAL A N 1
ATOM 941 C CA . VAL A 1 123 ? 3.001 -2.904 23.652 1.00 97.19 123 VAL A CA 1
ATOM 942 C C . VAL A 1 123 ? 2.573 -2.536 22.237 1.00 97.19 123 VAL A C 1
ATOM 944 O O . VAL A 1 123 ? 3.198 -2.941 21.261 1.00 97.19 123 VAL A O 1
ATOM 947 N N . LYS A 1 124 ? 1.512 -1.741 22.114 1.00 95.62 124 LYS A N 1
ATOM 948 C CA . LYS A 1 124 ? 1.028 -1.204 20.838 1.00 95.62 124 LYS A CA 1
ATOM 949 C C . LYS A 1 124 ? 1.898 -0.047 20.376 1.00 95.62 124 LYS A C 1
ATOM 951 O O . LYS A 1 124 ? 2.340 0.008 19.231 1.00 95.62 124 LYS A O 1
ATOM 956 N N . SER A 1 125 ? 2.133 0.892 21.286 1.00 96.62 125 SER A N 1
ATOM 957 C CA . SER A 1 125 ? 2.909 2.103 21.051 1.00 96.62 125 SER A CA 1
ATOM 958 C C . SER A 1 125 ? 3.505 2.611 22.361 1.00 96.62 125 SER A C 1
ATOM 960 O O . SER A 1 125 ? 2.935 2.429 23.436 1.00 96.62 125 SER A O 1
ATOM 962 N N . TYR A 1 126 ? 4.668 3.251 22.272 1.00 97.12 126 TYR A N 1
ATOM 963 C CA . TYR A 1 126 ? 5.295 3.942 23.392 1.00 97.12 126 TYR A CA 1
ATOM 964 C C . TYR A 1 126 ? 6.071 5.152 22.875 1.00 97.12 126 TYR A C 1
ATOM 966 O O . TYR A 1 126 ? 6.822 5.049 21.904 1.00 97.12 126 TYR A O 1
ATOM 974 N N . CYS A 1 127 ? 5.870 6.305 23.507 1.00 94.44 127 CYS A N 1
ATOM 975 C CA . CYS A 1 127 ? 6.548 7.550 23.184 1.00 94.44 127 CYS A CA 1
ATOM 976 C C . CYS A 1 127 ? 7.461 7.944 24.348 1.00 94.44 127 CYS A C 1
ATOM 978 O O . CYS A 1 127 ? 6.983 8.380 25.396 1.00 94.44 127 CYS A O 1
ATOM 980 N N . THR A 1 128 ? 8.775 7.813 24.155 1.00 93.38 128 THR A N 1
ATOM 981 C CA . THR A 1 128 ? 9.792 8.093 25.182 1.00 93.38 128 THR A CA 1
ATOM 982 C C . THR A 1 128 ? 9.791 9.551 25.637 1.00 93.38 128 THR A C 1
ATOM 984 O O . THR A 1 128 ? 9.953 9.807 26.825 1.00 93.38 128 THR A O 1
ATOM 987 N N . SER A 1 129 ? 9.550 10.504 24.730 1.00 92.00 129 SER A N 1
ATOM 988 C CA . SER A 1 129 ? 9.516 11.935 25.066 1.00 92.00 129 SER A CA 1
ATOM 989 C C . SER A 1 129 ? 8.320 12.312 25.942 1.00 92.00 129 SER A C 1
ATOM 991 O O . SER A 1 129 ? 8.453 13.147 26.831 1.00 92.00 129 SER A O 1
ATOM 993 N N . MET A 1 130 ? 7.163 11.678 25.730 1.00 95.12 130 MET A N 1
ATOM 994 C CA . MET A 1 130 ? 5.969 11.902 26.554 1.00 95.12 130 MET A CA 1
ATOM 995 C C . MET A 1 130 ? 5.904 10.987 27.780 1.00 95.12 130 MET A C 1
ATOM 997 O O . MET A 1 130 ? 5.123 11.252 28.692 1.00 95.12 130 MET A O 1
ATOM 1001 N N . GLY A 1 131 ? 6.671 9.893 27.795 1.00 96.44 131 GLY A N 1
ATOM 1002 C CA . GLY A 1 131 ? 6.574 8.857 28.819 1.00 96.44 131 GLY A CA 1
ATOM 1003 C C . GLY A 1 131 ? 5.184 8.225 28.873 1.00 96.44 131 GLY A C 1
ATOM 1004 O O . GLY A 1 131 ? 4.672 7.987 29.964 1.00 96.44 131 GLY A O 1
ATOM 1005 N N . LYS A 1 132 ? 4.541 8.020 27.717 1.00 97.56 132 LYS A N 1
ATOM 1006 C CA . LYS A 1 132 ? 3.194 7.439 27.601 1.00 97.56 132 LYS A CA 1
ATOM 1007 C C . LYS A 1 132 ? 3.177 6.341 26.549 1.00 97.56 132 LYS A C 1
ATOM 1009 O O . LYS A 1 132 ? 3.814 6.477 25.502 1.00 97.56 132 LYS A O 1
ATOM 1014 N N . GLY A 1 133 ? 2.425 5.284 26.812 1.00 97.62 133 GLY A N 1
ATOM 1015 C CA . GLY A 1 133 ? 2.224 4.186 25.881 1.00 97.62 133 GLY A CA 1
ATOM 1016 C C . GLY A 1 133 ? 0.859 3.541 26.022 1.00 97.62 133 GLY A C 1
ATOM 1017 O O . GLY A 1 133 ? 0.044 3.924 26.861 1.00 97.62 133 GLY A O 1
ATOM 1018 N N . VAL A 1 134 ? 0.618 2.574 25.149 1.00 97.94 134 VAL A N 1
ATOM 1019 C CA . VAL A 1 134 ? -0.634 1.834 25.053 1.00 97.94 134 VAL A CA 1
ATOM 1020 C C . VAL A 1 134 ? -0.320 0.352 24.902 1.00 97.94 134 VAL A C 1
ATOM 1022 O O . VAL A 1 134 ? 0.548 -0.019 24.107 1.00 9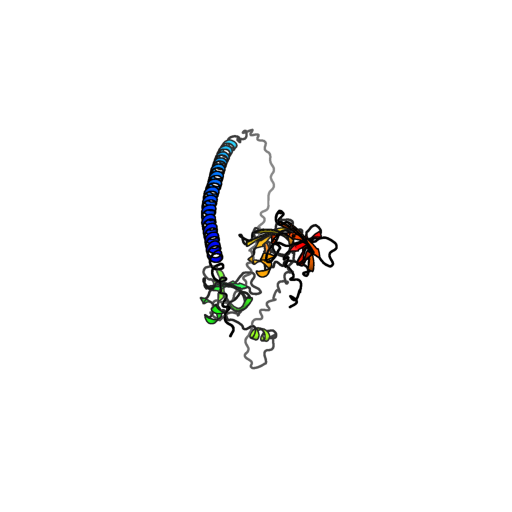7.94 134 VAL A O 1
ATOM 1025 N N . LEU A 1 135 ? -1.030 -0.487 25.651 1.00 97.94 135 LEU A N 1
ATOM 1026 C CA . LEU A 1 135 ? -0.999 -1.942 25.536 1.00 97.94 135 LEU A CA 1
ATOM 1027 C C . LEU A 1 135 ? -2.268 -2.452 24.847 1.00 97.94 135 LEU A C 1
ATOM 1029 O O . LEU A 1 135 ? -3.340 -1.863 24.983 1.00 97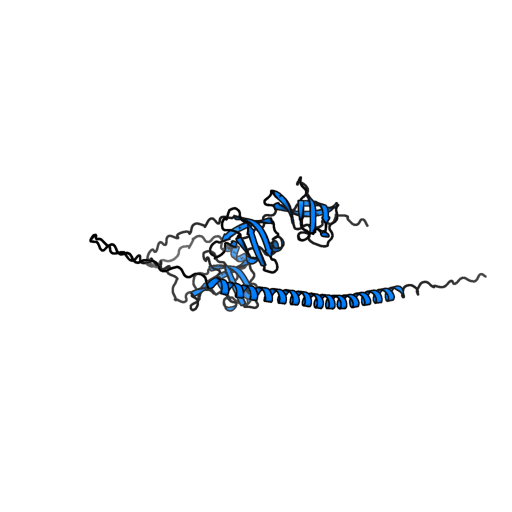.94 135 LEU A O 1
ATOM 1033 N N . VAL A 1 136 ? -2.138 -3.578 24.150 1.00 96.38 136 VAL A N 1
ATOM 1034 C CA . VAL A 1 136 ? -3.259 -4.443 23.762 1.00 96.38 136 VAL A CA 1
ATOM 1035 C C . VAL A 1 136 ? -3.160 -5.713 24.596 1.00 96.38 136 VAL A C 1
ATOM 1037 O O . VAL A 1 136 ? -2.080 -6.292 24.700 1.00 96.38 136 VAL A O 1
ATOM 1040 N N . THR A 1 137 ? -4.264 -6.141 25.193 1.00 96.25 137 THR A N 1
ATOM 1041 C CA . THR A 1 137 ? -4.350 -7.365 25.998 1.00 96.25 137 THR A CA 1
ATOM 1042 C C . THR A 1 137 ? -5.569 -8.155 25.555 1.00 96.25 137 THR A C 1
ATOM 1044 O O . THR A 1 137 ? -6.600 -7.570 25.222 1.00 96.25 137 THR A O 1
ATOM 1047 N N . ASP A 1 138 ? -5.472 -9.480 25.563 1.00 91.62 138 ASP A N 1
ATOM 1048 C CA . ASP A 1 138 ? -6.616 -10.319 25.223 1.00 91.62 138 ASP A CA 1
ATOM 1049 C C . ASP A 1 138 ? -7.704 -10.195 26.299 1.00 91.62 138 ASP A C 1
ATOM 1051 O O . ASP A 1 138 ? -7.416 -10.045 27.488 1.00 91.62 138 ASP A O 1
ATOM 1055 N N . GLY A 1 139 ? -8.967 -10.206 25.871 1.00 90.38 139 GLY A N 1
ATOM 1056 C CA . GLY A 1 139 ? -10.129 -10.069 26.756 1.00 90.38 139 GLY A CA 1
ATOM 1057 C C . GLY A 1 139 ? -10.470 -8.637 27.185 1.00 90.38 139 GLY A C 1
ATOM 1058 O O . GLY A 1 139 ? -11.520 -8.434 27.792 1.00 90.38 139 GLY A O 1
ATOM 1059 N N . VAL A 1 140 ? -9.657 -7.634 26.828 1.00 92.38 140 VAL A N 1
ATOM 1060 C CA . VAL A 1 140 ? -10.006 -6.215 27.001 1.00 92.38 140 VAL A CA 1
ATOM 1061 C C . VAL A 1 140 ? -10.154 -5.584 25.614 1.00 92.38 140 VAL A C 1
ATOM 1063 O O . VAL A 1 140 ? -9.175 -5.493 24.878 1.00 92.38 140 VAL A O 1
ATOM 1066 N N . PRO A 1 141 ? -11.369 -5.164 25.214 1.00 85.31 141 PRO A N 1
ATOM 1067 C CA . PRO A 1 141 ? -11.609 -4.638 23.867 1.00 85.31 141 PRO A CA 1
ATOM 1068 C C . PRO A 1 141 ? -10.996 -3.248 23.644 1.00 85.31 141 PRO A C 1
ATOM 1070 O O . PRO A 1 141 ? -10.871 -2.803 22.503 1.00 85.31 141 PRO A O 1
ATOM 1073 N N . GLU A 1 142 ? -10.640 -2.557 24.725 1.00 94.06 142 GLU A N 1
ATOM 1074 C CA . GLU A 1 142 ? -10.073 -1.215 24.704 1.00 94.06 142 GLU A CA 1
ATOM 1075 C C . GLU A 1 142 ? -8.551 -1.244 24.880 1.00 94.06 142 GLU A C 1
ATOM 1077 O O . GLU A 1 142 ? -7.981 -2.094 25.563 1.00 94.06 142 GLU A O 1
ATOM 1082 N N . ASP A 1 143 ? -7.899 -0.262 24.266 1.00 96.69 143 ASP A N 1
ATOM 1083 C CA . ASP A 1 143 ? -6.484 0.030 24.457 1.00 96.69 143 ASP A CA 1
ATOM 1084 C C . ASP A 1 143 ? -6.219 0.397 25.927 1.00 96.69 143 ASP A C 1
ATOM 1086 O O . ASP A 1 143 ? -6.871 1.289 26.472 1.00 96.69 143 ASP A O 1
ATOM 1090 N N . VAL A 1 144 ? -5.233 -0.245 26.561 1.00 97.56 144 VAL A N 1
ATOM 1091 C CA . VAL A 1 144 ? -4.914 -0.002 27.975 1.00 97.56 144 VAL A CA 1
ATOM 1092 C C . VAL A 1 144 ? -3.729 0.969 28.073 1.00 97.56 144 VAL A C 1
ATOM 1094 O O . VAL A 1 144 ? -2.590 0.572 27.801 1.00 97.56 144 VAL A O 1
ATOM 1097 N N . PRO A 1 145 ? -3.944 2.253 28.419 1.00 97.75 145 PRO A N 1
ATOM 1098 C CA . PRO A 1 145 ? -2.866 3.222 28.557 1.00 97.75 145 PRO A CA 1
ATOM 1099 C C . PRO A 1 145 ? -1.942 2.892 29.734 1.00 97.75 145 PRO A C 1
ATOM 1101 O O . PRO A 1 145 ? -2.369 2.357 30.756 1.00 97.75 145 PRO A O 1
ATOM 1104 N N . PHE A 1 146 ? -0.679 3.291 29.604 1.00 97.56 146 PHE A N 1
ATOM 1105 C CA . PHE A 1 146 ? 0.300 3.328 30.690 1.00 97.56 146 PHE A CA 1
ATOM 1106 C C . PHE A 1 146 ? 1.224 4.541 30.546 1.00 97.56 146 PHE A C 1
ATOM 1108 O O . PHE A 1 146 ? 1.336 5.163 29.484 1.00 97.56 146 PHE A O 1
ATOM 1115 N N . THR A 1 147 ? 1.906 4.883 31.629 1.00 97.44 147 THR A N 1
ATOM 1116 C CA . THR A 1 147 ? 2.920 5.935 31.693 1.00 97.44 147 THR A CA 1
ATOM 1117 C C . THR A 1 147 ? 4.273 5.350 32.081 1.00 97.44 147 THR A C 1
ATOM 1119 O O . THR A 1 147 ? 4.358 4.239 32.592 1.00 97.44 147 THR A O 1
ATOM 1122 N N . LYS A 1 148 ? 5.352 6.111 31.897 1.00 97.19 148 LYS A N 1
ATOM 1123 C CA . LYS A 1 148 ? 6.694 5.710 32.340 1.00 97.19 148 LYS A CA 1
ATOM 1124 C C . LYS A 1 148 ? 6.794 5.461 33.851 1.00 97.19 148 LYS A C 1
ATOM 1126 O O . LYS A 1 148 ? 7.706 4.780 34.276 1.00 97.19 148 LYS A O 1
ATOM 1131 N N . TYR A 1 149 ? 5.871 6.001 34.649 1.00 96.56 149 TYR A N 1
ATOM 1132 C CA . TYR A 1 149 ? 5.826 5.779 36.099 1.00 96.56 149 TYR A CA 1
ATOM 1133 C C . TYR A 1 149 ? 5.167 4.447 36.477 1.00 96.56 149 TYR A C 1
ATOM 1135 O O . TYR A 1 149 ? 5.197 4.051 37.635 1.00 96.56 149 TYR A O 1
ATOM 1143 N N . ASP A 1 150 ? 4.558 3.770 35.504 1.00 96.00 150 ASP A N 1
ATOM 1144 C CA . ASP A 1 150 ? 3.912 2.473 35.681 1.00 96.00 150 ASP A CA 1
ATOM 1145 C C . ASP A 1 150 ? 4.866 1.305 35.387 1.00 96.00 150 ASP A C 1
ATOM 1147 O O . ASP A 1 150 ? 4.446 0.155 35.418 1.00 96.00 150 ASP A O 1
ATOM 1151 N N . THR A 1 151 ? 6.128 1.583 35.061 1.00 94.75 151 THR A N 1
ATOM 1152 C CA . THR A 1 151 ? 7.140 0.626 34.594 1.00 94.75 151 THR A CA 1
ATOM 1153 C C . THR A 1 151 ? 8.480 0.931 35.258 1.00 94.75 151 THR A C 1
ATOM 1155 O O . THR A 1 151 ? 8.736 2.065 35.648 1.00 94.75 151 THR A O 1
ATOM 1158 N N . ASP A 1 152 ? 9.353 -0.069 35.344 1.00 92.75 152 ASP A N 1
ATOM 1159 C CA . ASP A 1 152 ? 10.746 0.122 35.759 1.00 92.75 152 ASP A CA 1
ATOM 1160 C C . ASP A 1 152 ? 11.544 0.929 34.709 1.00 92.75 152 ASP A C 1
ATOM 1162 O O . ASP A 1 152 ? 11.313 0.783 33.500 1.00 92.75 152 ASP A O 1
ATOM 1166 N N . ASP A 1 153 ? 12.490 1.763 35.155 1.00 91.62 153 ASP A N 1
ATOM 1167 C CA . ASP A 1 153 ? 13.315 2.628 34.296 1.00 91.62 153 ASP A CA 1
ATOM 1168 C C . ASP A 1 153 ? 14.149 1.833 33.274 1.00 91.62 153 ASP A C 1
ATOM 1170 O O . ASP A 1 153 ? 14.333 2.270 32.131 1.00 91.62 153 ASP A O 1
ATOM 1174 N N . HIS A 1 154 ? 14.611 0.631 33.631 1.00 91.94 154 HIS A N 1
ATOM 1175 C CA . HIS A 1 154 ? 15.323 -0.249 32.705 1.00 91.94 154 HIS A CA 1
ATOM 1176 C C . HIS A 1 154 ? 14.394 -0.776 31.609 1.00 91.94 154 HIS A C 1
ATOM 1178 O O . HIS A 1 154 ? 14.783 -0.863 30.438 1.00 91.94 154 HIS A O 1
ATOM 1184 N N . LEU A 1 155 ? 13.142 -1.083 31.960 1.00 92.25 155 LEU A N 1
ATOM 1185 C CA . LEU A 1 155 ? 12.147 -1.530 30.994 1.00 92.25 155 LEU A CA 1
ATOM 1186 C C . LEU A 1 155 ? 11.792 -0.394 30.028 1.00 92.25 155 LEU A C 1
ATOM 1188 O O . LEU A 1 155 ? 11.798 -0.625 28.818 1.00 92.25 155 LEU A O 1
ATOM 1192 N N . VAL A 1 156 ? 11.610 0.840 30.517 1.00 94.00 156 VAL A N 1
ATOM 1193 C CA . VAL A 1 156 ? 11.291 2.031 29.701 1.00 94.00 156 VAL A CA 1
ATOM 1194 C C . VAL A 1 156 ? 12.214 2.186 28.491 1.00 94.00 156 VAL A C 1
ATOM 1196 O O . VAL A 1 156 ? 11.743 2.447 27.380 1.00 94.00 156 VAL A O 1
ATOM 1199 N N . ALA A 1 157 ? 13.522 2.007 28.683 1.00 92.50 157 ALA A N 1
ATOM 1200 C CA . ALA A 1 157 ? 14.506 2.146 27.611 1.00 92.50 157 ALA A CA 1
ATOM 1201 C C . ALA A 1 157 ? 14.337 1.084 26.503 1.00 92.50 157 ALA A C 1
ATOM 1203 O O . ALA A 1 157 ? 14.619 1.344 25.323 1.00 92.50 157 ALA A O 1
ATOM 1204 N N . SER A 1 158 ? 13.835 -0.096 26.872 1.00 94.25 158 SER A N 1
ATOM 1205 C CA . SER A 1 158 ? 13.684 -1.265 26.001 1.00 94.25 158 SER A CA 1
ATOM 1206 C C . SER A 1 158 ? 12.283 -1.444 25.407 1.00 94.25 158 SER A C 1
ATOM 1208 O O . SER A 1 158 ? 12.137 -2.198 24.448 1.00 94.25 158 SER A O 1
ATOM 1210 N N . LEU A 1 159 ? 11.265 -0.723 25.895 1.00 94.94 159 LEU A N 1
ATOM 1211 C CA . LEU A 1 159 ? 9.902 -0.812 25.366 1.00 94.94 159 LEU A CA 1
ATOM 1212 C C . LEU A 1 159 ? 9.851 -0.416 23.883 1.00 94.94 159 LEU A C 1
ATOM 1214 O O . LEU A 1 159 ? 10.235 0.690 23.487 1.00 94.94 159 LEU A O 1
ATOM 1218 N N . ARG A 1 160 ? 9.349 -1.326 23.048 1.00 94.38 160 ARG A N 1
ATOM 1219 C CA . ARG A 1 160 ? 9.098 -1.130 21.614 1.00 94.38 160 ARG A CA 1
ATOM 1220 C C . ARG A 1 160 ? 7.720 -1.696 21.256 1.00 94.38 160 ARG A C 1
ATOM 1222 O O . ARG A 1 160 ? 7.253 -2.609 21.937 1.00 94.38 160 ARG A O 1
ATOM 1229 N N . PRO A 1 161 ? 7.066 -1.199 20.191 1.00 95.38 161 PRO A N 1
ATOM 1230 C CA . PRO A 1 161 ? 5.884 -1.858 19.645 1.00 95.38 161 PRO A CA 1
ATOM 1231 C C . PRO A 1 161 ? 6.151 -3.351 19.395 1.00 95.38 161 PRO A C 1
ATOM 1233 O O . PRO A 1 161 ? 7.153 -3.698 18.771 1.00 95.38 161 PRO A O 1
ATOM 1236 N N . GLY A 1 162 ? 5.274 -4.220 19.895 1.00 91.31 162 GLY A N 1
ATOM 1237 C CA . GLY A 1 162 ? 5.412 -5.677 19.837 1.00 91.31 162 GLY A CA 1
ATOM 1238 C C . GLY A 1 162 ? 6.065 -6.325 21.064 1.00 91.31 162 GLY A C 1
ATOM 1239 O O . GLY A 1 162 ? 6.040 -7.549 21.169 1.00 91.31 162 GLY A O 1
ATOM 1240 N N . CYS A 1 163 ? 6.626 -5.555 22.005 1.00 94.38 163 CYS A N 1
ATOM 1241 C CA . CYS A 1 163 ? 7.134 -6.112 23.261 1.00 94.38 163 CYS A CA 1
ATOM 1242 C C . CYS A 1 163 ? 5.996 -6.727 24.079 1.00 94.38 163 CYS A C 1
ATOM 1244 O O . CYS A 1 163 ? 4.959 -6.095 24.267 1.00 94.38 163 CYS A O 1
ATOM 1246 N N . VAL A 1 164 ? 6.214 -7.930 24.602 1.00 94.94 164 VAL A N 1
ATOM 1247 C CA . VAL A 1 164 ? 5.269 -8.592 25.503 1.00 94.94 164 VAL A CA 1
ATOM 1248 C C . VAL A 1 164 ? 5.630 -8.240 26.943 1.00 94.94 164 VAL A C 1
ATOM 1250 O O . VAL A 1 164 ? 6.784 -8.378 27.356 1.00 94.94 164 VAL A O 1
ATOM 1253 N N . VAL A 1 165 ? 4.642 -7.778 27.699 1.00 96.44 165 VAL A N 1
ATOM 1254 C CA . VAL A 1 165 ? 4.783 -7.344 29.091 1.00 96.44 165 VAL A CA 1
ATOM 1255 C C . VAL A 1 165 ? 3.714 -8.001 29.952 1.00 96.44 165 VAL A C 1
ATOM 1257 O O . VAL A 1 165 ? 2.616 -8.298 29.477 1.00 96.44 165 VAL A O 1
ATOM 1260 N N . THR A 1 166 ? 4.026 -8.215 31.224 1.00 96.38 166 THR A N 1
ATOM 1261 C CA . THR A 1 166 ? 3.015 -8.489 32.248 1.00 96.38 166 THR A CA 1
ATOM 1262 C C . THR A 1 166 ? 2.705 -7.218 33.019 1.00 96.38 166 THR A C 1
ATOM 1264 O O . THR A 1 166 ? 3.594 -6.397 33.207 1.00 96.38 166 THR A O 1
ATOM 1267 N N . PHE A 1 167 ? 1.457 -7.016 33.428 1.00 96.38 167 PHE A N 1
ATOM 1268 C CA . PHE A 1 167 ? 1.042 -5.800 34.130 1.00 96.38 167 PHE A CA 1
ATOM 1269 C C . PHE A 1 167 ? -0.170 -6.058 35.023 1.00 96.38 167 PHE A C 1
ATOM 1271 O O . PHE A 1 167 ? -0.943 -6.979 34.779 1.00 96.38 167 PHE A O 1
ATOM 1278 N N . ALA A 1 168 ? -0.379 -5.232 36.039 1.00 95.50 168 ALA A N 1
ATOM 1279 C CA . ALA A 1 168 ? -1.633 -5.194 36.779 1.00 95.50 168 ALA A CA 1
ATOM 1280 C C . ALA A 1 168 ? -2.571 -4.155 36.152 1.00 95.50 168 ALA A C 1
ATOM 1282 O O . ALA A 1 168 ? -2.143 -3.096 35.695 1.00 95.50 168 ALA A O 1
ATOM 1283 N N . MET A 1 169 ? -3.869 -4.441 36.129 1.00 95.25 169 MET A N 1
ATOM 1284 C CA . MET A 1 169 ? -4.860 -3.515 35.589 1.00 95.25 169 MET A CA 1
ATOM 1285 C C . MET A 1 169 ? -5.555 -2.771 36.727 1.00 95.25 169 MET A C 1
ATOM 1287 O O . MET A 1 169 ? -6.058 -3.385 37.666 1.00 95.25 169 MET A O 1
ATOM 1291 N N . LYS A 1 170 ? -5.596 -1.443 36.638 1.00 95.50 170 LYS A N 1
ATOM 1292 C CA . LYS A 1 170 ? -6.239 -0.569 37.620 1.00 95.50 170 LYS A CA 1
ATOM 1293 C C . LYS A 1 170 ? -7.238 0.340 36.918 1.00 95.50 170 LYS A C 1
ATOM 1295 O O . LYS A 1 170 ? -6.945 0.875 35.854 1.00 95.50 170 LYS A O 1
ATOM 1300 N N . ARG A 1 171 ? -8.413 0.539 37.516 1.00 94.62 171 ARG A N 1
ATOM 1301 C CA . ARG A 1 171 ? -9.344 1.576 37.068 1.00 94.62 171 ARG A CA 1
ATOM 1302 C C . ARG A 1 171 ? -8.927 2.906 37.687 1.00 94.62 171 ARG A C 1
ATOM 1304 O O . ARG A 1 171 ? -8.776 3.005 38.904 1.00 94.62 171 ARG A O 1
ATOM 1311 N N . ASP A 1 172 ? -8.699 3.899 36.847 1.00 90.62 172 ASP A N 1
ATOM 1312 C CA . ASP A 1 172 ? -8.409 5.261 37.266 1.00 90.62 172 ASP A CA 1
ATOM 1313 C C . ASP A 1 172 ? -9.636 5.844 37.985 1.00 90.62 172 ASP A C 1
ATOM 1315 O O . ASP A 1 172 ? -10.758 5.755 37.486 1.00 90.62 172 ASP A O 1
ATOM 1319 N N . SER A 1 173 ? -9.442 6.381 39.190 1.00 91.06 173 SER A N 1
ATOM 1320 C CA . SER A 1 173 ? -10.546 6.833 40.044 1.00 91.06 173 SER A CA 1
ATOM 1321 C C . SER A 1 173 ? -11.221 8.105 39.540 1.00 91.06 173 SER A C 1
ATOM 1323 O O . SER A 1 173 ? -12.388 8.322 39.847 1.00 91.06 173 SER A O 1
ATOM 1325 N N . GLU A 1 174 ? -10.505 8.945 38.791 1.00 91.38 174 GLU A N 1
ATOM 1326 C CA . GLU A 1 174 ? -11.031 10.219 38.295 1.00 91.38 174 GLU A CA 1
ATOM 1327 C C . GLU A 1 174 ? -11.778 10.023 36.978 1.00 91.38 174 GLU A C 1
ATOM 1329 O O . GLU A 1 174 ? -12.873 10.544 36.778 1.00 91.38 174 GLU A O 1
ATOM 1334 N N . THR A 1 175 ? -11.184 9.249 36.075 1.00 91.75 175 THR A N 1
ATOM 1335 C CA . THR A 1 175 ? -11.686 9.081 34.706 1.00 91.75 175 THR A CA 1
ATOM 1336 C C . THR A 1 175 ? -12.532 7.824 34.528 1.00 91.75 175 THR A C 1
ATOM 1338 O O . THR A 1 175 ? -13.247 7.699 33.536 1.00 91.75 175 THR A O 1
ATOM 1341 N N . GLY A 1 176 ? -12.436 6.860 35.446 1.00 92.06 176 GLY A N 1
ATOM 1342 C CA . GLY A 1 176 ? -13.070 5.550 35.321 1.00 92.06 176 GLY A CA 1
ATOM 1343 C C . GLY A 1 176 ? -12.460 4.667 34.228 1.00 92.06 176 GLY A C 1
ATOM 1344 O O . GLY A 1 176 ? -12.975 3.571 33.994 1.00 92.06 176 GLY A O 1
ATOM 1345 N N . THR A 1 177 ? -11.390 5.110 33.562 1.00 93.38 177 THR A N 1
ATOM 1346 C CA . THR A 1 177 ? -10.723 4.370 32.481 1.00 93.38 177 THR A CA 1
ATOM 1347 C C . THR A 1 177 ? -9.809 3.275 33.027 1.00 93.38 177 THR A C 1
ATOM 1349 O O . THR A 1 177 ? -9.328 3.354 34.158 1.00 93.38 177 THR A O 1
ATOM 1352 N N . LEU A 1 178 ? -9.589 2.211 32.251 1.00 96.06 178 LEU A N 1
ATOM 1353 C CA . LEU A 1 178 ? -8.608 1.181 32.601 1.00 96.06 178 LEU A CA 1
ATOM 1354 C C . LEU A 1 178 ? -7.194 1.699 32.316 1.00 96.06 178 LEU A C 1
ATOM 1356 O O . LEU A 1 178 ? -6.962 2.343 31.300 1.00 96.06 178 LEU A O 1
ATOM 1360 N N . ARG A 1 179 ? -6.247 1.400 33.202 1.00 96.69 179 ARG A N 1
ATOM 1361 C CA . ARG A 1 179 ? -4.831 1.754 33.082 1.00 96.69 179 ARG A CA 1
ATOM 1362 C C . ARG A 1 179 ? -3.970 0.570 33.503 1.00 96.69 179 ARG A C 1
ATOM 1364 O O . ARG A 1 179 ? -4.278 -0.116 34.478 1.00 96.69 179 ARG A O 1
ATOM 1371 N N . ALA A 1 180 ? -2.884 0.344 32.777 1.00 97.06 180 ALA A N 1
ATOM 1372 C CA . ALA A 1 180 ? -1.885 -0.648 33.136 1.00 97.06 180 ALA A CA 1
ATOM 1373 C C . ALA A 1 180 ? -0.893 -0.038 34.132 1.00 97.06 180 ALA A C 1
ATOM 1375 O O . ALA A 1 180 ? -0.391 1.068 33.929 1.00 97.06 180 ALA A O 1
ATOM 1376 N N . VAL A 1 181 ? -0.635 -0.768 35.212 1.00 96.81 181 VAL A N 1
ATOM 1377 C CA . VAL A 1 181 ? 0.295 -0.420 36.287 1.00 96.81 181 VAL A CA 1
ATOM 1378 C C . VAL A 1 181 ? 1.240 -1.592 36.545 1.00 96.81 181 VAL A C 1
ATOM 1380 O O . VAL A 1 181 ? 0.905 -2.732 36.228 1.00 96.81 181 VAL A O 1
ATOM 1383 N N . SER A 1 182 ? 2.419 -1.329 37.110 1.00 95.44 182 SER A N 1
ATOM 1384 C CA . SER A 1 182 ? 3.409 -2.366 37.447 1.00 95.44 182 SER A CA 1
ATOM 1385 C C . SER A 1 182 ? 3.801 -3.243 36.247 1.00 95.44 182 SER A C 1
ATOM 1387 O O . SER A 1 182 ? 3.706 -4.467 36.300 1.00 95.44 182 SER A O 1
ATOM 1389 N N . LEU A 1 183 ? 4.188 -2.610 35.137 1.00 96.38 183 LEU A N 1
ATOM 1390 C CA . LEU A 1 183 ? 4.648 -3.298 33.936 1.00 96.38 183 LEU A CA 1
ATOM 1391 C C . LEU A 1 183 ? 6.003 -3.965 34.189 1.00 96.38 183 LEU A C 1
ATOM 1393 O O . LEU A 1 183 ? 6.972 -3.320 34.589 1.00 96.38 183 LEU A O 1
ATOM 1397 N N . GLU A 1 184 ? 6.078 -5.240 33.836 1.00 95.19 184 GLU A N 1
ATOM 1398 C CA . GLU A 1 184 ? 7.278 -6.061 33.884 1.00 95.19 184 GLU A CA 1
ATOM 1399 C C . GLU A 1 184 ? 7.557 -6.639 32.492 1.00 95.19 184 GLU A C 1
ATOM 1401 O O . GLU A 1 184 ? 6.672 -7.176 31.817 1.00 95.19 184 GLU A O 1
ATOM 1406 N N . GLY A 1 185 ? 8.802 -6.517 32.032 1.00 88.38 185 GLY A N 1
ATOM 1407 C CA . GLY A 1 185 ? 9.220 -7.047 30.740 1.00 88.38 185 GLY A CA 1
ATOM 1408 C C . GLY A 1 185 ? 9.462 -8.544 30.824 1.00 88.38 185 GLY A C 1
ATOM 1409 O O . GLY A 1 185 ? 10.153 -9.008 31.728 1.00 88.38 185 GLY A O 1
ATOM 1410 N N . ARG A 1 186 ? 8.960 -9.305 29.847 1.00 81.94 186 ARG A N 1
ATOM 1411 C CA . ARG A 1 186 ? 9.363 -10.704 29.676 1.00 81.94 186 ARG A CA 1
ATOM 1412 C C . ARG A 1 186 ? 10.327 -10.825 28.514 1.00 81.94 186 ARG A C 1
ATOM 1414 O O . ARG A 1 186 ? 10.044 -10.379 27.403 1.00 81.94 186 ARG A O 1
ATOM 1421 N N . SER A 1 187 ? 11.470 -11.461 28.754 1.00 69.94 187 SER A N 1
ATOM 1422 C CA . SER A 1 187 ? 12.325 -11.872 27.644 1.00 69.94 187 SER A CA 1
ATOM 1423 C C . SER A 1 187 ? 11.584 -12.926 26.815 1.00 69.94 187 SER A C 1
ATOM 1425 O O . SER A 1 187 ? 10.862 -13.764 27.364 1.00 69.94 187 SER A O 1
ATOM 1427 N N . GLN A 1 188 ? 11.756 -12.917 25.487 1.00 57.00 188 GLN A N 1
ATOM 1428 C CA . GLN A 1 188 ? 11.167 -13.942 24.607 1.00 57.00 188 GLN A CA 1
ATOM 1429 C C . GLN A 1 188 ? 11.505 -15.369 25.080 1.00 57.00 188 GLN A C 1
ATOM 1431 O O . GLN A 1 188 ? 10.685 -16.276 24.960 1.00 57.00 188 GLN A O 1
ATOM 1436 N N . THR A 1 189 ? 12.666 -15.551 25.712 1.00 54.00 189 THR A N 1
ATOM 1437 C CA . THR A 1 189 ? 13.122 -16.819 26.291 1.00 54.00 189 THR A CA 1
ATOM 1438 C C . THR A 1 189 ? 12.259 -17.304 27.465 1.00 54.00 189 THR A C 1
ATOM 1440 O O . THR A 1 189 ? 12.129 -18.508 27.671 1.00 54.00 189 THR A O 1
ATOM 1443 N N . GLN A 1 190 ? 11.640 -16.401 28.234 1.00 57.34 190 GLN A N 1
ATOM 1444 C CA . GLN A 1 190 ? 10.757 -16.759 29.352 1.00 57.34 190 GLN A CA 1
ATOM 1445 C C . GLN A 1 190 ? 9.338 -17.134 28.899 1.00 57.34 190 GLN A C 1
ATOM 1447 O O . GLN A 1 190 ? 8.676 -17.923 29.572 1.00 57.34 190 GLN A O 1
ATOM 1452 N N . LEU A 1 191 ? 8.876 -16.631 27.750 1.00 56.16 191 LEU A N 1
ATOM 1453 C CA . LEU A 1 191 ? 7.540 -16.932 27.215 1.00 56.16 191 LEU A CA 1
ATOM 1454 C C . LEU A 1 191 ? 7.404 -18.384 26.730 1.00 56.16 191 LEU A C 1
ATOM 1456 O O . LEU A 1 191 ? 6.330 -18.966 26.856 1.00 56.16 191 LEU A O 1
ATOM 1460 N N . ALA A 1 192 ? 8.500 -19.017 26.299 1.00 49.78 192 ALA A N 1
ATOM 1461 C CA . ALA A 1 192 ? 8.506 -20.429 25.902 1.00 49.78 192 ALA A CA 1
ATOM 1462 C C . ALA A 1 192 ? 8.217 -21.410 27.060 1.00 49.78 192 ALA A C 1
ATOM 1464 O O . ALA A 1 192 ? 7.889 -22.567 26.814 1.00 49.78 192 ALA A O 1
ATOM 1465 N N . ARG A 1 193 ? 8.317 -20.972 28.325 1.00 47.88 193 ARG A N 1
ATOM 1466 C CA . ARG A 1 193 ? 8.108 -21.834 29.505 1.00 47.88 193 ARG A CA 1
ATOM 1467 C C . ARG A 1 193 ? 6.703 -21.770 30.101 1.00 47.88 193 ARG A C 1
ATOM 1469 O O . ARG A 1 193 ? 6.406 -22.546 30.999 1.00 47.88 193 ARG A O 1
ATOM 1476 N N . VAL A 1 194 ? 5.840 -20.876 29.620 1.00 47.03 194 VAL A N 1
ATOM 1477 C CA . VAL A 1 194 ? 4.499 -20.667 30.204 1.00 47.03 194 VAL A CA 1
ATOM 1478 C C . VAL A 1 194 ? 3.410 -21.407 29.423 1.00 47.03 194 VAL A C 1
ATOM 1480 O O . VAL A 1 194 ? 2.271 -21.487 29.867 1.00 47.03 194 VAL A O 1
ATOM 1483 N N . SER A 1 195 ? 3.752 -22.030 28.291 1.00 40.97 195 SER A N 1
ATOM 1484 C CA . SER A 1 195 ? 2.756 -22.631 27.400 1.00 40.97 195 SER A CA 1
ATOM 1485 C C . SER A 1 195 ? 2.189 -23.986 27.856 1.00 40.97 195 SER A C 1
ATOM 1487 O O . SER A 1 195 ? 1.349 -24.532 27.148 1.00 40.97 195 SER A O 1
ATOM 1489 N N . HIS A 1 196 ? 2.574 -24.522 29.021 1.00 39.31 196 HIS A N 1
ATOM 1490 C CA . HIS A 1 196 ? 1.995 -25.758 29.567 1.00 39.31 196 HIS A CA 1
ATOM 1491 C C . HIS A 1 196 ? 1.950 -25.760 31.102 1.00 39.31 196 HIS A C 1
ATOM 1493 O O . HIS A 1 196 ? 2.684 -26.496 31.750 1.00 39.31 196 HIS A O 1
ATOM 1499 N N . CYS A 1 197 ? 1.049 -24.974 31.691 1.00 37.19 197 CYS A N 1
ATOM 1500 C CA . CYS A 1 197 ? 0.596 -25.198 33.067 1.00 37.19 197 CYS A CA 1
ATOM 1501 C C . CYS A 1 197 ? -0.934 -25.274 33.090 1.00 37.19 197 CYS A C 1
ATOM 1503 O O . CYS A 1 197 ? -1.610 -24.438 33.682 1.00 37.19 197 CYS A O 1
ATOM 1505 N N . GLY A 1 198 ? -1.475 -26.287 32.410 1.00 39.28 198 GLY A N 1
ATOM 1506 C CA . GLY A 1 198 ? -2.767 -26.841 32.793 1.00 39.28 198 GLY A CA 1
ATOM 1507 C C . GLY A 1 198 ? -2.595 -27.568 34.127 1.00 39.28 198 GLY A C 1
ATOM 1508 O O . GLY A 1 198 ? -1.689 -28.385 34.263 1.00 39.28 198 GLY A O 1
ATOM 1509 N N . ALA A 1 199 ? -3.416 -27.183 35.101 1.00 47.19 199 ALA A N 1
ATOM 1510 C CA . ALA A 1 199 ? -3.704 -27.840 36.374 1.00 47.19 199 ALA A CA 1
ATOM 1511 C C . ALA A 1 199 ? -2.904 -29.122 36.707 1.00 47.19 199 ALA A C 1
ATOM 1513 O O . ALA A 1 199 ? -3.233 -30.209 36.245 1.00 47.19 199 ALA A O 1
ATOM 1514 N N . SER A 1 200 ? -1.923 -29.008 37.605 1.00 38.28 200 SER A N 1
ATOM 1515 C CA . SER A 1 200 ? -1.503 -30.128 38.457 1.00 38.28 200 SER A CA 1
ATOM 1516 C C . SER A 1 200 ? -0.821 -29.591 39.716 1.00 38.28 200 SER A C 1
ATOM 1518 O O . SER A 1 200 ? 0.398 -29.439 39.772 1.00 38.28 200 SER A O 1
ATOM 1520 N N . CYS A 1 201 ? -1.619 -29.276 40.736 1.00 34.84 201 CYS A N 1
ATOM 1521 C CA . CYS A 1 201 ? -1.134 -29.104 42.100 1.00 34.84 201 CYS A CA 1
ATOM 1522 C C . CYS A 1 201 ? -0.900 -30.490 42.722 1.00 34.84 201 CYS A C 1
ATOM 1524 O O . CYS A 1 201 ? -1.807 -31.315 42.815 1.00 34.84 201 CYS A O 1
ATOM 1526 N N . MET A 1 202 ? 0.345 -30.747 43.123 1.00 35.06 202 MET A N 1
ATOM 1527 C CA . MET A 1 202 ? 0.706 -31.884 43.963 1.00 35.06 202 MET A CA 1
ATOM 1528 C C . MET A 1 202 ? 0.225 -31.650 45.400 1.00 35.06 202 MET A C 1
ATOM 1530 O O . MET A 1 202 ? 0.256 -30.542 45.929 1.00 35.06 202 MET A O 1
ATOM 1534 N N . THR A 1 203 ? -0.234 -32.748 45.980 1.00 41.44 203 THR A N 1
ATOM 1535 C CA . THR A 1 203 ? -0.813 -32.977 47.304 1.00 41.44 203 THR A CA 1
ATOM 1536 C C . THR A 1 203 ? 0.050 -32.515 48.479 1.00 41.44 203 THR A C 1
ATOM 1538 O O . THR A 1 203 ? 1.242 -32.815 48.515 1.00 41.44 203 THR A O 1
ATOM 1541 N N . GLY A 1 204 ? -0.576 -31.930 49.508 1.00 36.94 204 GLY A N 1
ATOM 1542 C CA . GLY A 1 204 ? 0.032 -31.827 50.837 1.00 36.94 204 GLY A CA 1
ATOM 1543 C C . GLY A 1 204 ? -0.668 -30.872 51.805 1.00 36.94 204 GLY A C 1
ATOM 1544 O O . GLY A 1 204 ? -0.412 -29.678 51.773 1.00 36.94 204 GLY A O 1
ATOM 1545 N N . ASN A 1 205 ? -1.440 -31.458 52.722 1.00 37.06 205 ASN A N 1
ATOM 1546 C CA . ASN A 1 205 ? -1.952 -30.924 53.993 1.00 37.06 205 ASN A CA 1
ATOM 1547 C C . ASN A 1 205 ? -3.271 -30.131 54.006 1.00 37.06 205 ASN A C 1
ATOM 1549 O O . ASN A 1 205 ? -3.348 -28.918 53.852 1.00 37.06 205 ASN A O 1
ATOM 1553 N N . THR A 1 206 ? -4.296 -30.922 54.324 1.00 46.62 206 THR A N 1
ATOM 1554 C CA . THR A 1 206 ? -5.543 -30.667 55.044 1.00 46.62 206 THR A CA 1
ATOM 1555 C C . THR A 1 206 ? -5.558 -29.423 55.938 1.00 46.62 206 THR A C 1
ATOM 1557 O O . THR A 1 206 ? -5.023 -29.440 57.043 1.00 46.62 206 THR A O 1
ATOM 1560 N N . LEU A 1 207 ? -6.313 -28.411 55.519 1.00 40.72 207 LEU A N 1
ATOM 1561 C CA . LEU A 1 207 ? -7.138 -27.586 56.399 1.00 40.72 207 LEU A CA 1
ATOM 1562 C C . LEU A 1 207 ? -8.480 -27.394 55.687 1.00 40.72 207 LEU A C 1
ATOM 1564 O O . LEU A 1 207 ? -8.524 -27.009 54.521 1.00 40.72 207 LEU A O 1
ATOM 1568 N N . GLN A 1 208 ? -9.554 -27.778 56.374 1.00 46.16 208 GLN A N 1
ATOM 1569 C CA . GLN A 1 208 ? -10.929 -27.640 55.911 1.00 46.16 208 GLN A CA 1
ATOM 1570 C C . GLN A 1 208 ? -11.254 -26.152 55.794 1.00 46.16 208 GLN A C 1
ATOM 1572 O O . GLN A 1 208 ? -11.356 -25.469 56.809 1.00 46.16 208 GLN A O 1
ATOM 1577 N N . ASP A 1 209 ? -11.397 -25.669 54.565 1.00 38.28 209 ASP A N 1
ATOM 1578 C CA . ASP A 1 209 ? -11.983 -24.365 54.285 1.00 38.28 209 ASP A CA 1
ATOM 1579 C C . ASP A 1 209 ? -13.268 -24.593 53.485 1.00 38.28 209 ASP A C 1
ATOM 1581 O O . ASP A 1 209 ? -13.257 -25.180 52.394 1.00 38.28 209 ASP A O 1
ATOM 1585 N N . GLU A 1 210 ? -14.390 -24.200 54.085 1.00 50.09 210 GLU A N 1
ATOM 1586 C CA . GLU A 1 210 ? -15.729 -24.272 53.508 1.00 50.09 210 GLU A CA 1
ATOM 1587 C C . GLU A 1 210 ? -15.841 -23.257 52.364 1.00 50.09 210 GLU A C 1
ATOM 1589 O O . GLU A 1 210 ? -16.337 -22.140 52.503 1.00 50.09 210 GLU A O 1
ATOM 1594 N N . SER A 1 211 ? -15.351 -23.652 51.192 1.00 40.56 211 SER A N 1
ATOM 1595 C CA . SER A 1 211 ? -15.466 -22.863 49.972 1.00 40.56 211 SER A CA 1
ATOM 1596 C C . SER A 1 211 ? -16.851 -23.048 49.350 1.00 40.56 211 SER A C 1
ATOM 1598 O O . SER A 1 211 ? -17.198 -24.077 48.771 1.00 40.56 211 SER A O 1
ATOM 1600 N N . ILE A 1 212 ? -17.653 -21.992 49.476 1.00 47.09 212 ILE A N 1
ATOM 1601 C CA . ILE A 1 212 ? -18.925 -21.777 48.786 1.00 47.09 212 ILE A CA 1
ATOM 1602 C C . ILE A 1 212 ? -18.693 -21.920 47.274 1.00 47.09 212 ILE A C 1
ATOM 1604 O O . ILE A 1 212 ? -18.003 -21.112 46.650 1.00 47.09 212 ILE A O 1
ATOM 1608 N N . GLY A 1 213 ? -19.275 -22.965 46.685 1.00 39.94 213 GLY A N 1
ATOM 1609 C CA . GLY A 1 213 ? -19.161 -23.290 45.268 1.00 39.94 213 GLY A CA 1
ATOM 1610 C C . GLY A 1 213 ? -19.828 -22.254 44.366 1.00 39.94 213 GLY A C 1
ATOM 1611 O O . GLY A 1 213 ? -20.985 -22.403 43.984 1.00 39.94 213 GLY A O 1
ATOM 1612 N N . PHE A 1 214 ? -19.079 -21.230 43.957 1.00 42.47 214 PHE A N 1
ATOM 1613 C CA . PHE A 1 214 ? -19.433 -20.400 42.808 1.00 42.47 214 PHE A CA 1
ATOM 1614 C C . PHE A 1 214 ? -18.900 -21.055 41.532 1.00 42.47 214 PHE A C 1
ATOM 1616 O O . PHE A 1 214 ? -17.811 -20.755 41.046 1.00 42.47 214 PHE A O 1
ATOM 1623 N N . SER A 1 215 ? -19.694 -21.971 40.977 1.00 41.47 215 SER A N 1
ATOM 1624 C CA . SER A 1 215 ? -19.488 -22.491 39.627 1.00 41.47 215 SER A CA 1
ATOM 1625 C C . SER A 1 215 ? -19.838 -21.382 38.625 1.00 41.47 215 SER A C 1
ATOM 1627 O O . SER A 1 215 ? -20.963 -21.279 38.135 1.00 41.47 215 SER A O 1
ATOM 1629 N N . ARG A 1 216 ? -18.889 -20.468 38.379 1.00 42.62 216 ARG A N 1
ATOM 1630 C CA . ARG A 1 216 ? -18.981 -19.516 37.268 1.00 42.62 216 ARG A CA 1
ATOM 1631 C C . ARG A 1 216 ? -18.840 -20.327 35.986 1.00 42.62 216 ARG A C 1
ATOM 1633 O O . ARG A 1 216 ? -17.745 -20.748 35.633 1.00 42.62 216 ARG A O 1
ATOM 1640 N N . LYS A 1 217 ? -19.962 -20.539 35.298 1.00 43.81 217 LYS A N 1
ATOM 1641 C CA . LYS A 1 217 ? -19.969 -20.819 33.862 1.00 43.81 217 LYS A CA 1
ATOM 1642 C C . LYS A 1 217 ? -19.155 -19.708 33.197 1.00 43.81 217 LYS A C 1
ATOM 1644 O O . LYS A 1 217 ? -19.627 -18.577 33.111 1.00 43.81 217 LYS A O 1
ATOM 1649 N N . GLU A 1 218 ? -17.926 -20.009 32.792 1.00 46.38 218 GLU A N 1
ATOM 1650 C CA . GLU A 1 218 ? -17.239 -19.227 31.772 1.00 46.38 218 GLU A CA 1
ATOM 1651 C C . GLU A 1 218 ? -18.117 -19.299 30.524 1.00 46.38 218 GLU A C 1
ATOM 1653 O O . GLU A 1 218 ? -18.118 -20.286 29.787 1.00 46.38 218 GLU A O 1
ATOM 1658 N N . GLU A 1 219 ? -18.937 -18.271 30.317 1.00 46.09 219 GLU A N 1
ATOM 1659 C CA . GLU A 1 219 ? -19.435 -17.963 28.988 1.00 46.09 219 GLU A CA 1
ATOM 1660 C C . GLU A 1 219 ? -18.213 -17.585 28.159 1.00 46.09 219 GLU A C 1
ATOM 1662 O O . GLU A 1 219 ? -17.777 -16.435 28.124 1.00 46.09 219 GLU A O 1
ATOM 1667 N N . VAL A 1 220 ? -17.621 -18.603 27.539 1.00 42.94 220 VAL A N 1
ATOM 1668 C CA . VAL A 1 220 ? -16.686 -18.452 26.435 1.00 42.94 220 VAL A CA 1
ATOM 1669 C C . VAL A 1 220 ? -17.425 -17.621 25.393 1.00 42.94 220 VAL A C 1
ATOM 1671 O O . VAL A 1 220 ? -18.294 -18.130 24.683 1.00 42.94 220 VAL A O 1
ATOM 1674 N N . MET A 1 221 ? -17.141 -16.315 25.364 1.00 42.91 221 MET A N 1
ATOM 1675 C CA . MET A 1 221 ? -17.573 -15.435 24.285 1.00 42.91 221 MET A CA 1
ATOM 1676 C C . MET A 1 221 ? -17.153 -16.136 22.995 1.00 42.91 221 MET A C 1
ATOM 1678 O O . MET A 1 221 ? -15.959 -16.418 22.849 1.00 42.91 221 MET A O 1
ATOM 1682 N N . PRO A 1 222 ? -18.098 -16.491 22.106 1.00 53.38 222 PRO A N 1
ATOM 1683 C CA . PRO A 1 222 ? -17.753 -17.203 20.890 1.00 53.38 222 PRO A CA 1
ATOM 1684 C C . PRO A 1 222 ? -16.687 -16.374 20.191 1.00 53.38 222 PRO A C 1
ATOM 1686 O O . PRO A 1 222 ? -16.877 -15.163 20.044 1.00 53.38 222 PRO A O 1
ATOM 1689 N N . GLU A 1 223 ? -15.557 -17.001 19.842 1.00 50.44 223 GLU A N 1
ATOM 1690 C CA . GLU A 1 223 ? -14.530 -16.377 19.015 1.00 50.44 223 GLU A CA 1
ATOM 1691 C C . GLU A 1 223 ? -15.260 -15.706 17.863 1.00 50.44 223 GLU A C 1
ATOM 1693 O O . GLU A 1 223 ? -15.841 -16.364 16.998 1.00 50.44 223 GLU A O 1
ATOM 1698 N N . SER A 1 224 ? -15.351 -14.381 17.925 1.00 58.56 224 SER A N 1
ATOM 1699 C CA . SER A 1 224 ? -16.105 -13.632 16.943 1.00 58.56 224 SER A CA 1
ATOM 1700 C C . SER A 1 224 ? -15.378 -13.877 15.636 1.00 58.56 224 SER A C 1
ATOM 1702 O O . SER A 1 224 ? -14.235 -13.455 15.461 1.00 58.56 224 SER A O 1
ATOM 1704 N N . HIS A 1 225 ? -16.006 -14.663 14.760 1.00 67.75 225 HIS A N 1
ATOM 1705 C CA . HIS A 1 225 ? -15.484 -14.978 13.446 1.00 67.75 225 HIS A CA 1
ATOM 1706 C C . HIS A 1 225 ? -15.318 -13.654 12.716 1.00 67.75 225 HIS A C 1
ATOM 1708 O O . HIS A 1 225 ? -16.270 -13.088 12.182 1.00 67.75 225 HIS A O 1
ATOM 1714 N N . TRP A 1 226 ? -14.110 -13.104 12.779 1.00 79.12 226 TRP A N 1
ATOM 1715 C CA . TRP A 1 226 ? -13.812 -11.852 12.126 1.00 79.12 226 TRP A CA 1
ATOM 1716 C C . TRP A 1 226 ? -13.942 -12.082 10.630 1.00 79.12 226 TRP A C 1
ATOM 1718 O O . TRP A 1 226 ? -13.106 -12.751 10.019 1.00 79.12 226 TRP A O 1
ATOM 1728 N N . GLU A 1 227 ? -14.993 -11.524 10.045 1.00 91.94 227 GLU A N 1
ATOM 1729 C CA . GLU A 1 227 ? -15.178 -11.565 8.609 1.00 91.94 227 GLU A CA 1
ATOM 1730 C C . GLU A 1 227 ? -14.173 -10.610 7.960 1.00 91.94 227 GLU A C 1
ATOM 1732 O O . GLU A 1 227 ? -14.111 -9.411 8.261 1.00 91.94 227 GLU A O 1
ATOM 1737 N N . PHE A 1 228 ? -13.331 -11.166 7.093 1.00 95.62 228 PHE A N 1
ATOM 1738 C CA . PHE A 1 228 ? -12.411 -10.377 6.295 1.00 95.62 228 PHE A CA 1
ATOM 1739 C C . PHE A 1 228 ? -13.103 -9.909 5.021 1.00 95.62 228 PHE A C 1
ATOM 1741 O O . PHE A 1 228 ? -13.646 -10.694 4.249 1.00 95.62 228 PHE A O 1
ATOM 1748 N N . PHE A 1 229 ? -12.994 -8.614 4.774 1.00 97.00 229 PHE A N 1
ATOM 1749 C CA . PHE A 1 229 ? -13.474 -7.943 3.583 1.00 97.00 229 PHE A CA 1
ATOM 1750 C C . PHE A 1 229 ? -12.330 -7.773 2.592 1.00 97.00 229 PHE A C 1
ATOM 1752 O O . PHE A 1 229 ? -11.158 -7.672 2.967 1.00 97.00 229 PHE A O 1
ATOM 1759 N N . THR A 1 230 ? -12.677 -7.699 1.311 1.00 96.62 230 THR A N 1
ATOM 1760 C CA . THR A 1 230 ? -11.737 -7.352 0.246 1.00 96.62 230 THR A CA 1
ATOM 1761 C C . THR A 1 230 ? -12.170 -6.060 -0.416 1.00 96.62 230 THR A C 1
ATOM 1763 O O . THR A 1 230 ? -13.340 -5.885 -0.741 1.00 96.62 230 THR A O 1
ATOM 1766 N N . GLY A 1 231 ? -11.225 -5.173 -0.686 1.00 96.81 231 GLY A N 1
ATOM 1767 C CA . GLY A 1 231 ? -11.510 -3.913 -1.361 1.00 96.81 231 GLY A CA 1
ATOM 1768 C C . GLY A 1 231 ? -10.317 -3.430 -2.157 1.00 96.81 231 GLY A C 1
ATOM 1769 O O . GLY A 1 231 ? -9.309 -4.129 -2.258 1.00 96.81 231 GLY A O 1
ATOM 1770 N N . HIS A 1 232 ? -10.439 -2.267 -2.782 1.00 96.75 232 HIS A N 1
ATOM 1771 C CA . HIS A 1 232 ? -9.350 -1.632 -3.524 1.00 96.75 232 HIS A CA 1
ATOM 1772 C C . HIS A 1 232 ? -9.155 -0.208 -3.018 1.00 96.75 232 HIS A C 1
ATOM 1774 O O . HIS A 1 232 ? -10.133 0.484 -2.726 1.00 96.75 232 HIS A O 1
ATOM 1780 N N . ILE A 1 233 ? -7.906 0.252 -2.936 1.00 96.88 233 ILE A N 1
ATOM 1781 C CA . ILE A 1 233 ? -7.621 1.654 -2.610 1.00 96.88 233 ILE A CA 1
ATOM 1782 C C . ILE A 1 233 ? -8.288 2.544 -3.658 1.00 96.88 233 ILE A C 1
ATOM 1784 O O . ILE A 1 233 ? -7.964 2.472 -4.842 1.00 96.88 233 ILE A O 1
ATOM 1788 N N . LYS A 1 234 ? -9.189 3.423 -3.226 1.00 96.00 234 LYS A N 1
ATOM 1789 C CA . LYS A 1 234 ? -9.745 4.480 -4.071 1.00 96.00 234 LYS A CA 1
ATOM 1790 C C . LYS A 1 234 ? -8.696 5.560 -4.294 1.00 96.00 234 LYS A C 1
ATOM 1792 O O . LYS A 1 234 ? -8.348 5.882 -5.425 1.00 96.00 234 LYS A O 1
ATOM 1797 N N . PHE A 1 235 ? -8.165 6.076 -3.190 1.00 95.81 235 PHE A N 1
ATOM 1798 C CA . PHE A 1 235 ? -7.061 7.022 -3.148 1.00 95.81 235 PHE A CA 1
ATOM 1799 C C . PHE A 1 235 ? -6.370 6.967 -1.783 1.00 95.81 235 PHE A C 1
ATOM 1801 O O . PHE A 1 235 ? -6.963 6.558 -0.781 1.00 95.81 235 PHE A O 1
ATOM 1808 N N . TRP A 1 236 ? -5.114 7.400 -1.759 1.00 96.00 236 TRP A N 1
ATOM 1809 C CA . TRP A 1 236 ? -4.280 7.491 -0.569 1.00 96.00 236 TRP A CA 1
ATOM 1810 C C . TRP A 1 236 ? -3.607 8.862 -0.542 1.00 96.00 236 TRP A C 1
ATOM 1812 O O . TRP A 1 236 ? -3.004 9.271 -1.534 1.00 96.00 236 TRP A O 1
ATOM 1822 N N . LEU A 1 237 ? -3.736 9.570 0.577 1.00 95.38 237 LEU A N 1
ATOM 1823 C CA . LEU A 1 237 ? -3.121 10.873 0.810 1.00 95.38 237 LEU A CA 1
ATOM 1824 C C . LEU A 1 237 ? -1.975 10.677 1.801 1.00 95.38 237 LEU A C 1
ATOM 1826 O O . LEU A 1 237 ? -2.190 10.593 3.012 1.00 95.38 237 LEU A O 1
ATOM 1830 N N . SER A 1 238 ? -0.752 10.545 1.285 1.00 93.31 238 SER A N 1
ATOM 1831 C CA . SER A 1 238 ? 0.432 10.257 2.103 1.00 93.31 238 SER A CA 1
ATOM 1832 C C . SER A 1 238 ? 0.748 11.368 3.104 1.00 93.31 238 SER A C 1
ATOM 1834 O O . SER A 1 238 ? 1.173 11.076 4.217 1.00 93.31 238 SER A O 1
ATOM 1836 N N . ASP A 1 239 ? 0.487 12.620 2.731 1.00 94.25 239 ASP A N 1
ATOM 1837 C CA . ASP A 1 239 ? 0.615 13.812 3.574 1.00 94.25 239 ASP A CA 1
ATOM 1838 C C . ASP A 1 239 ? -0.344 13.766 4.771 1.00 94.25 239 ASP A C 1
ATOM 1840 O O . ASP A 1 239 ? 0.047 14.041 5.903 1.00 94.25 239 ASP A O 1
ATOM 1844 N N . LYS A 1 240 ? -1.590 13.343 4.538 1.00 96.44 240 LYS A N 1
ATOM 1845 C CA . LYS A 1 240 ? -2.619 13.258 5.584 1.00 96.44 240 LYS A CA 1
ATOM 1846 C C . LYS A 1 240 ? -2.689 11.900 6.274 1.00 96.44 240 LYS A C 1
ATOM 1848 O O . LYS A 1 240 ? -3.544 11.710 7.140 1.00 96.44 240 LYS A O 1
ATOM 1853 N N . ARG A 1 241 ? -1.829 10.957 5.877 1.00 96.75 241 ARG A N 1
ATOM 1854 C CA . ARG A 1 241 ? -1.710 9.602 6.436 1.00 96.75 241 ARG A CA 1
ATOM 1855 C C . ARG A 1 241 ? -3.040 8.835 6.489 1.00 96.75 241 ARG A C 1
ATOM 1857 O O . ARG A 1 241 ? -3.261 8.041 7.404 1.00 96.75 241 ARG A O 1
ATOM 1864 N N . HIS A 1 242 ? -3.917 9.059 5.512 1.00 97.62 242 HIS A N 1
ATOM 1865 C CA . HIS A 1 242 ? -5.179 8.332 5.386 1.00 97.62 242 HIS A CA 1
ATOM 1866 C C . HIS A 1 242 ? -5.612 8.181 3.927 1.00 97.62 242 HIS A C 1
ATOM 1868 O O . HIS A 1 242 ? -5.119 8.853 3.019 1.00 97.62 242 HIS A O 1
ATOM 1874 N N . GLY A 1 243 ? -6.576 7.298 3.708 1.00 97.69 243 GLY A N 1
ATOM 1875 C CA . GLY A 1 243 ? -7.186 7.069 2.412 1.00 97.69 243 GLY A CA 1
ATOM 1876 C C . GLY A 1 243 ? -8.544 6.408 2.544 1.00 97.69 243 GLY A C 1
ATOM 1877 O O . GLY A 1 243 ? -9.109 6.301 3.634 1.00 97.69 243 GLY A O 1
ATOM 1878 N N . PHE A 1 244 ? -9.061 5.968 1.407 1.00 98.06 244 PHE A N 1
ATOM 1879 C CA . PHE A 1 244 ? -10.377 5.355 1.312 1.00 98.06 244 PHE A CA 1
ATOM 1880 C C . PHE A 1 244 ? -10.315 4.099 0.459 1.00 98.06 244 PHE A C 1
ATOM 1882 O O . PHE A 1 244 ? -9.563 4.031 -0.518 1.00 98.06 244 PHE A O 1
ATOM 1889 N N . ILE A 1 245 ? -11.122 3.112 0.827 1.00 98.06 245 ILE A N 1
ATOM 1890 C CA . ILE A 1 245 ? -11.208 1.812 0.173 1.00 98.06 245 ILE A CA 1
ATOM 1891 C C . ILE A 1 245 ? -12.612 1.651 -0.401 1.00 98.06 245 ILE A C 1
ATOM 1893 O O . ILE A 1 245 ? -13.602 1.849 0.301 1.00 98.06 245 ILE A O 1
ATOM 1897 N N . VAL A 1 246 ? -12.696 1.237 -1.663 1.00 96.88 246 VAL A N 1
ATOM 1898 C CA . VAL A 1 246 ? -13.947 0.754 -2.253 1.00 96.88 246 VAL A CA 1
ATOM 1899 C C . VAL A 1 246 ? -14.088 -0.725 -1.914 1.00 96.88 246 VAL A C 1
ATOM 1901 O O . VAL A 1 246 ? -13.206 -1.521 -2.243 1.00 96.88 246 VAL A O 1
ATOM 1904 N N . CYS A 1 247 ? -15.183 -1.098 -1.257 1.00 96.69 247 CYS A N 1
ATOM 1905 C CA . CYS A 1 247 ? -15.474 -2.466 -0.836 1.00 96.69 247 CYS A CA 1
ATOM 1906 C C . CYS A 1 247 ? -16.838 -2.880 -1.390 1.00 96.69 247 CYS A C 1
ATOM 1908 O O . CYS A 1 247 ? -17.849 -2.318 -0.992 1.00 96.69 247 CYS A O 1
ATOM 1910 N N . LYS A 1 248 ? -16.892 -3.856 -2.304 1.00 93.75 248 LYS A N 1
ATOM 1911 C CA . LYS A 1 248 ? -18.163 -4.254 -2.944 1.00 93.75 248 LYS A CA 1
ATOM 1912 C C . LYS A 1 248 ? -19.130 -4.919 -1.972 1.00 93.75 248 LYS A C 1
ATOM 1914 O O . LYS A 1 248 ? -20.338 -4.794 -2.121 1.00 93.75 248 LYS A O 1
ATOM 1919 N N . GLN A 1 249 ? -18.588 -5.622 -0.984 1.00 94.69 249 GLN A N 1
ATOM 1920 C CA . GLN A 1 249 ? -19.359 -6.278 0.064 1.00 94.69 249 GLN A CA 1
ATOM 1921 C C . GLN A 1 249 ? -19.987 -5.278 1.049 1.00 94.69 249 GLN A C 1
ATOM 1923 O O . GLN A 1 249 ? -20.838 -5.661 1.846 1.00 94.69 249 GLN A O 1
ATOM 1928 N N . HIS A 1 250 ? -19.588 -4.003 1.008 1.00 92.62 250 HIS A N 1
ATOM 1929 C CA . HIS A 1 250 ? -20.113 -2.960 1.877 1.00 92.62 250 HIS A CA 1
ATOM 1930 C C . HIS A 1 250 ? -20.827 -1.884 1.053 1.00 92.62 250 HIS A C 1
ATOM 1932 O O . HIS A 1 250 ? -20.197 -1.109 0.342 1.00 92.62 250 HIS A O 1
ATOM 1938 N N . GLN A 1 251 ? -22.156 -1.840 1.148 1.00 91.00 251 GLN A N 1
ATOM 1939 C CA . GLN A 1 251 ? -22.973 -0.935 0.333 1.00 91.00 251 GLN A CA 1
ATOM 1940 C C . GLN A 1 251 ? -23.026 0.501 0.878 1.00 91.00 251 GLN A C 1
ATOM 1942 O O . GLN A 1 251 ? -23.382 1.413 0.136 1.00 91.00 251 GLN A O 1
ATOM 1947 N N . ASP A 1 252 ? -22.610 0.730 2.128 1.00 91.88 252 ASP A N 1
ATOM 1948 C CA . ASP A 1 252 ? -22.766 2.026 2.812 1.00 91.88 252 ASP A CA 1
ATOM 1949 C C . ASP A 1 252 ? -21.665 3.051 2.458 1.00 91.88 252 ASP A C 1
ATOM 1951 O O . ASP A 1 252 ? -21.453 4.034 3.170 1.00 91.88 252 ASP A O 1
ATOM 1955 N N . GLY A 1 253 ? -20.964 2.845 1.339 1.00 94.06 253 GLY A N 1
ATOM 1956 C CA . GLY A 1 253 ? -19.980 3.776 0.788 1.00 94.06 253 GLY A CA 1
ATOM 1957 C C . GLY A 1 253 ? -18.521 3.360 0.984 1.00 94.06 253 GLY A C 1
ATOM 1958 O O . GLY A 1 253 ? -18.185 2.183 1.119 1.00 94.06 253 GLY A O 1
ATOM 1959 N N . ASP A 1 254 ? -17.627 4.350 0.924 1.00 97.31 254 ASP A N 1
ATOM 1960 C CA . ASP A 1 254 ? -16.185 4.126 1.035 1.00 97.31 254 ASP A CA 1
ATOM 1961 C C . ASP A 1 254 ? -15.782 3.813 2.488 1.00 97.31 254 ASP A C 1
ATOM 1963 O O . ASP A 1 254 ? -16.230 4.465 3.433 1.00 97.31 254 ASP A O 1
ATOM 1967 N N . VAL A 1 255 ? -14.851 2.877 2.663 1.00 97.94 255 VAL A N 1
ATOM 1968 C CA . VAL A 1 255 ? -14.293 2.519 3.974 1.00 97.94 255 VAL A CA 1
ATOM 1969 C C . VAL A 1 255 ? -13.063 3.377 4.265 1.00 97.94 255 VAL A C 1
ATOM 1971 O O . VAL A 1 255 ? -12.145 3.459 3.448 1.00 97.94 255 VAL A O 1
ATOM 1974 N N . TRP A 1 256 ? -13.023 4.007 5.439 1.00 98.12 256 TRP A N 1
ATOM 1975 C CA . TRP A 1 256 ? -11.894 4.821 5.884 1.00 98.12 256 TRP A CA 1
ATOM 1976 C C . TRP A 1 256 ? -10.671 3.957 6.206 1.00 98.12 256 TRP A C 1
ATOM 1978 O O . TRP A 1 256 ? -10.781 2.945 6.897 1.00 98.12 256 TRP A O 1
ATOM 1988 N N . LEU A 1 257 ? -9.490 4.391 5.771 1.00 98.31 257 LEU A N 1
ATOM 1989 C CA . LEU A 1 257 ? -8.214 3.730 6.035 1.00 98.31 257 LEU A CA 1
ATOM 1990 C C . LEU A 1 257 ? -7.237 4.707 6.696 1.00 98.31 257 LEU A C 1
ATOM 1992 O O . LEU A 1 257 ? -6.883 5.718 6.091 1.00 98.31 257 LEU A O 1
ATOM 1996 N N . SER A 1 258 ? -6.755 4.391 7.901 1.00 97.31 258 SER A N 1
ATOM 1997 C CA . SER A 1 258 ? -5.655 5.127 8.540 1.00 97.31 258 SER A CA 1
ATOM 1998 C C . SER A 1 258 ? -4.314 4.450 8.268 1.00 97.31 258 SER A C 1
ATOM 2000 O O . SER A 1 258 ? -4.238 3.227 8.164 1.00 97.31 258 SER A O 1
ATOM 2002 N N . HIS A 1 259 ? -3.233 5.229 8.240 1.00 96.25 259 HIS A N 1
ATOM 2003 C CA . HIS A 1 259 ? -1.866 4.700 8.230 1.00 96.25 259 HIS A CA 1
ATOM 2004 C C . HIS A 1 259 ? -1.613 3.733 9.392 1.00 96.25 259 HIS A C 1
ATOM 2006 O O . HIS A 1 259 ? -0.860 2.780 9.241 1.00 96.25 259 HIS A O 1
ATOM 2012 N N . GLU A 1 260 ? -2.200 3.977 10.560 1.00 95.69 260 GLU A N 1
ATOM 2013 C CA . GLU A 1 260 ? -2.010 3.136 11.751 1.00 95.69 260 GLU A CA 1
ATOM 2014 C C . GLU A 1 260 ? -2.583 1.726 11.588 1.00 95.69 260 GLU A C 1
ATOM 2016 O O . GLU A 1 260 ? -2.153 0.807 12.277 1.00 95.69 260 GLU A O 1
ATOM 2021 N N . ASP A 1 261 ? -3.533 1.546 10.667 1.00 96.25 261 ASP A N 1
ATOM 2022 C CA . ASP A 1 261 ? -4.157 0.250 10.404 1.00 96.25 261 ASP A CA 1
ATOM 2023 C C . ASP A 1 261 ? -3.362 -0.581 9.376 1.00 96.25 261 ASP A C 1
ATOM 2025 O O . ASP A 1 261 ? -3.742 -1.715 9.077 1.00 96.25 261 ASP A O 1
ATOM 2029 N N . VAL A 1 262 ? -2.262 -0.028 8.840 1.00 95.75 262 VAL A N 1
ATOM 2030 C CA . VAL A 1 262 ? -1.395 -0.636 7.822 1.00 95.75 262 VAL A CA 1
ATOM 2031 C C . VAL A 1 262 ? 0.012 -0.836 8.384 1.00 95.75 262 VAL A C 1
ATOM 2033 O O . VAL A 1 262 ? 0.580 0.040 9.031 1.00 95.75 262 VAL A O 1
ATOM 2036 N N . GLN A 1 263 ? 0.628 -1.979 8.081 1.00 90.69 263 GLN A N 1
ATOM 2037 C CA . GLN A 1 263 ? 2.028 -2.231 8.435 1.00 90.69 263 GLN A CA 1
ATOM 2038 C C . GLN A 1 263 ? 2.949 -1.174 7.799 1.00 90.69 263 GLN A C 1
ATOM 2040 O O . GLN A 1 263 ? 2.903 -0.965 6.587 1.00 90.69 263 GLN A O 1
ATOM 2045 N N . THR A 1 264 ? 3.832 -0.555 8.591 1.00 86.31 264 THR A N 1
ATOM 2046 C CA . THR A 1 264 ? 4.657 0.604 8.188 1.00 86.31 264 THR A CA 1
ATOM 2047 C C . THR A 1 264 ? 5.388 0.412 6.855 1.00 86.31 264 THR A C 1
ATOM 2049 O O . THR A 1 264 ? 5.389 1.303 6.010 1.00 86.31 264 THR A O 1
ATOM 2052 N N . HIS A 1 265 ? 5.954 -0.773 6.609 1.00 87.56 265 HIS A N 1
ATOM 2053 C CA . HIS A 1 265 ? 6.701 -1.070 5.381 1.00 87.56 265 HIS A CA 1
ATOM 2054 C C . HIS A 1 265 ? 5.817 -1.224 4.126 1.00 87.56 265 HIS A C 1
ATOM 2056 O O . HIS A 1 265 ? 6.331 -1.186 3.010 1.00 87.56 265 HIS A O 1
ATOM 2062 N N . LYS A 1 266 ? 4.495 -1.383 4.289 1.00 89.12 266 LYS A N 1
ATOM 2063 C CA . LYS A 1 266 ? 3.518 -1.534 3.196 1.00 89.12 266 LYS A CA 1
ATOM 2064 C C . LYS A 1 266 ? 2.790 -0.240 2.848 1.00 89.12 266 LYS A C 1
ATOM 2066 O O . LYS A 1 266 ? 2.100 -0.200 1.835 1.00 89.12 266 LYS A O 1
ATOM 2071 N N . VAL A 1 267 ? 2.956 0.829 3.629 1.00 91.38 267 VAL A N 1
ATOM 2072 C CA . VAL A 1 267 ? 2.282 2.117 3.384 1.00 91.38 267 VAL A CA 1
ATOM 2073 C C . VAL A 1 267 ? 2.645 2.692 2.013 1.00 91.38 267 VAL A C 1
ATOM 2075 O O . VAL A 1 267 ? 1.786 3.225 1.317 1.00 91.38 267 VAL A O 1
ATOM 2078 N N . LYS A 1 268 ? 3.892 2.503 1.566 1.00 89.69 268 LYS A N 1
ATOM 2079 C CA . LYS A 1 268 ? 4.338 2.908 0.223 1.00 89.69 268 LYS A CA 1
ATOM 2080 C C . LYS A 1 268 ? 3.627 2.169 -0.922 1.00 89.69 268 LYS A C 1
ATOM 2082 O O . LYS A 1 268 ? 3.677 2.621 -2.059 1.00 89.69 268 LYS A O 1
ATOM 2087 N N . HIS A 1 269 ? 2.960 1.048 -0.639 1.00 90.06 269 HIS A N 1
ATOM 2088 C CA . HIS A 1 269 ? 2.200 0.284 -1.632 1.00 90.06 269 HIS A CA 1
ATOM 2089 C C . HIS A 1 269 ? 0.749 0.767 -1.764 1.00 90.06 269 HIS A C 1
ATOM 2091 O O . HIS A 1 269 ? 0.025 0.276 -2.626 1.00 90.06 269 HIS A O 1
ATOM 2097 N N . LEU A 1 270 ? 0.297 1.716 -0.938 1.00 94.12 270 LEU A N 1
ATOM 2098 C CA . LEU A 1 270 ? -1.077 2.214 -0.965 1.00 94.12 270 LEU A CA 1
ATOM 2099 C C . LEU A 1 270 ? -1.263 3.184 -2.138 1.00 94.12 270 LEU A C 1
ATOM 2101 O O . LEU A 1 270 ? -1.158 4.399 -2.001 1.00 94.12 270 LEU A O 1
ATOM 2105 N N . THR A 1 271 ? -1.530 2.630 -3.317 1.00 92.50 271 THR A N 1
ATOM 2106 C CA . THR A 1 271 ? -1.818 3.386 -4.543 1.00 92.50 271 THR A CA 1
ATOM 2107 C C . THR A 1 271 ? -3.184 3.002 -5.101 1.00 92.50 271 THR A C 1
ATOM 2109 O O . THR A 1 271 ? -3.704 1.923 -4.817 1.00 92.50 271 THR A O 1
ATOM 2112 N N . ALA A 1 272 ? -3.800 3.897 -5.875 1.00 92.88 272 ALA A N 1
ATOM 2113 C CA . ALA A 1 272 ? -5.149 3.689 -6.394 1.00 92.88 272 ALA A CA 1
ATOM 2114 C C . ALA A 1 272 ? -5.276 2.381 -7.202 1.00 92.88 272 ALA A C 1
ATOM 2116 O O . ALA A 1 272 ? -4.534 2.119 -8.152 1.00 92.88 272 ALA A O 1
ATOM 2117 N N . GLY A 1 273 ? -6.270 1.575 -6.838 1.00 93.44 273 GLY A N 1
ATOM 2118 C CA . GLY A 1 273 ? -6.575 0.276 -7.427 1.00 93.44 273 GLY A CA 1
ATOM 2119 C C . GLY A 1 273 ? -5.874 -0.913 -6.772 1.00 93.44 273 GLY A C 1
ATOM 2120 O O . GLY A 1 273 ? -6.198 -2.038 -7.141 1.00 93.44 273 GLY A O 1
ATOM 2121 N N . VAL A 1 274 ? -4.953 -0.703 -5.824 1.00 94.88 274 VAL A N 1
ATOM 2122 C CA . VAL A 1 274 ? -4.288 -1.806 -5.117 1.00 94.88 274 VAL A CA 1
ATOM 2123 C C . VAL A 1 274 ? -5.305 -2.573 -4.266 1.00 94.88 274 VAL A C 1
ATOM 2125 O O . VAL A 1 274 ? -6.010 -1.943 -3.468 1.00 94.88 274 VAL A O 1
ATOM 2128 N N . PRO A 1 275 ? -5.403 -3.906 -4.419 1.00 96.50 275 PRO A N 1
ATOM 2129 C CA . PRO A 1 275 ? -6.335 -4.716 -3.658 1.00 96.50 275 PRO A CA 1
ATOM 2130 C C . PRO A 1 275 ? -5.822 -4.965 -2.239 1.00 96.50 275 PRO A C 1
ATOM 2132 O O . PRO A 1 275 ? -4.626 -5.141 -1.990 1.00 96.50 275 PRO A O 1
ATOM 2135 N N . LEU A 1 276 ? -6.760 -5.001 -1.301 1.00 97.19 276 LEU A N 1
ATOM 2136 C CA . LEU A 1 276 ? -6.508 -5.174 0.121 1.00 97.19 276 LEU A CA 1
ATOM 2137 C C . LEU A 1 276 ? -7.469 -6.204 0.704 1.00 97.19 276 LEU A C 1
ATOM 2139 O O . LEU A 1 276 ? -8.596 -6.351 0.224 1.00 97.19 276 LEU A O 1
ATOM 2143 N N . ARG A 1 277 ? -7.040 -6.823 1.799 1.00 96.94 277 ARG A N 1
ATOM 2144 C CA . ARG A 1 277 ? -7.865 -7.563 2.749 1.00 96.94 277 ARG A CA 1
ATOM 2145 C C . ARG A 1 277 ? -7.884 -6.800 4.071 1.00 96.94 277 ARG A C 1
ATOM 2147 O O . ARG A 1 277 ? -6.851 -6.280 4.478 1.00 96.94 277 ARG A O 1
ATOM 2154 N N . PHE A 1 278 ? -9.030 -6.691 4.729 1.00 97.75 278 PHE A N 1
ATOM 2155 C CA . PHE A 1 278 ? -9.143 -5.962 5.997 1.00 97.75 278 PHE A CA 1
ATOM 2156 C C . PHE A 1 278 ? -10.345 -6.439 6.814 1.00 97.75 278 PHE A C 1
ATOM 2158 O O . PHE A 1 278 ? -11.272 -7.036 6.275 1.00 97.75 278 PHE A O 1
ATOM 2165 N N . LYS A 1 279 ? -10.350 -6.153 8.115 1.00 96.12 279 LYS A N 1
ATOM 2166 C CA . LYS A 1 279 ? -11.525 -6.292 8.986 1.00 96.12 279 LYS A CA 1
ATOM 2167 C C . LYS A 1 279 ? -12.307 -4.981 8.989 1.00 96.12 279 LYS A C 1
ATOM 2169 O O . LYS A 1 279 ? -11.709 -3.913 9.125 1.00 96.12 279 LYS A O 1
ATOM 2174 N N . LEU A 1 280 ? -13.625 -5.052 8.832 1.00 96.38 280 LEU A N 1
ATOM 2175 C CA . LEU A 1 280 ? -14.488 -3.871 8.816 1.00 96.38 280 LEU A CA 1
ATOM 2176 C C . LEU A 1 280 ? -14.975 -3.543 10.232 1.00 96.38 280 LEU A C 1
ATOM 2178 O O . LEU A 1 280 ? -15.717 -4.310 10.835 1.00 96.38 280 LEU A O 1
ATOM 2182 N N . ASP A 1 281 ? -14.574 -2.384 10.740 1.00 95.38 281 ASP A N 1
ATOM 2183 C CA . ASP A 1 281 ? -14.992 -1.833 12.026 1.00 95.38 281 ASP A CA 1
ATOM 2184 C C . ASP A 1 281 ? -16.093 -0.786 11.799 1.00 95.38 281 ASP A C 1
ATOM 2186 O O . ASP A 1 281 ? -15.859 0.265 11.197 1.00 95.38 281 ASP A O 1
ATOM 2190 N N . LYS A 1 282 ? -17.313 -1.101 12.251 1.00 94.62 282 LYS A N 1
ATOM 2191 C CA . LYS A 1 282 ? -18.507 -0.244 12.126 1.00 94.62 282 LYS A CA 1
ATOM 2192 C C . LYS A 1 282 ? -18.868 0.485 13.425 1.00 94.62 282 LYS A C 1
ATOM 2194 O O . LYS A 1 282 ? -19.945 1.061 13.510 1.00 94.62 282 LYS A O 1
ATOM 2199 N N . THR A 1 283 ? -18.011 0.442 14.445 1.00 93.19 283 THR A N 1
ATOM 2200 C CA . THR A 1 283 ? -18.320 1.037 15.759 1.00 93.19 283 THR A CA 1
ATOM 2201 C C . THR A 1 283 ? -18.347 2.569 15.733 1.00 93.19 283 THR A C 1
ATOM 2203 O O . THR A 1 283 ? -18.994 3.195 16.570 1.00 93.19 283 THR A O 1
ATOM 2206 N N . GLY A 1 284 ? -17.661 3.186 14.766 1.00 89.69 284 GLY A N 1
ATOM 2207 C CA . GLY A 1 284 ? -17.600 4.636 14.598 1.00 89.69 284 GLY A CA 1
ATOM 2208 C C . GLY A 1 284 ? -18.655 5.212 13.649 1.00 89.69 284 GLY A C 1
ATOM 2209 O O . GLY A 1 284 ? -19.353 4.503 12.934 1.00 89.69 284 GLY A O 1
ATOM 2210 N N . VAL A 1 285 ? -18.692 6.547 13.571 1.00 92.88 285 VAL A N 1
ATOM 2211 C CA . VAL A 1 285 ? -19.550 7.304 12.632 1.00 92.88 285 VAL A CA 1
ATOM 2212 C C . VAL A 1 285 ? -19.262 6.949 11.167 1.00 92.88 285 VAL A C 1
ATOM 2214 O O . VAL A 1 285 ? -20.127 7.092 10.307 1.00 92.88 285 VAL A O 1
ATOM 2217 N N . ARG A 1 286 ? -18.033 6.513 10.867 1.00 94.94 286 ARG A N 1
ATOM 2218 C CA . ARG A 1 286 ? -17.623 6.063 9.536 1.00 94.94 286 ARG A CA 1
ATOM 2219 C C . ARG A 1 286 ? -17.044 4.652 9.615 1.00 94.94 286 ARG A C 1
ATOM 2221 O O . ARG A 1 286 ? -16.243 4.406 10.521 1.00 94.94 286 ARG A O 1
ATOM 2228 N N . PRO A 1 287 ? -17.378 3.768 8.658 1.00 97.06 287 PRO A N 1
ATOM 2229 C CA . PRO A 1 287 ? -16.769 2.448 8.565 1.00 97.06 287 PRO A CA 1
ATOM 2230 C C . PRO A 1 287 ? -15.252 2.581 8.416 1.00 97.06 287 PRO A C 1
ATOM 2232 O O . PRO A 1 287 ? -14.771 3.335 7.565 1.00 97.06 287 PRO A O 1
ATOM 2235 N N . ARG A 1 288 ? -14.494 1.851 9.236 1.00 97.44 288 ARG A N 1
ATOM 2236 C CA . ARG A 1 288 ? -13.028 1.883 9.259 1.00 97.44 288 ARG A CA 1
ATOM 2237 C C . ARG A 1 288 ? -12.456 0.509 8.935 1.00 97.44 288 ARG A C 1
ATOM 2239 O O . ARG A 1 288 ? -12.920 -0.508 9.438 1.00 97.44 288 ARG A O 1
ATOM 2246 N N . ALA A 1 289 ? -11.419 0.476 8.111 1.00 98.06 289 ALA A N 1
ATOM 2247 C CA . ALA A 1 289 ? -10.653 -0.730 7.855 1.00 98.06 289 ALA A CA 1
ATOM 2248 C C . ALA A 1 289 ? -9.607 -0.927 8.957 1.00 98.06 289 ALA A C 1
ATOM 2250 O O . ALA A 1 289 ? -8.820 -0.029 9.248 1.00 98.06 289 ALA A O 1
ATOM 2251 N N . ARG A 1 290 ? -9.592 -2.116 9.554 1.00 96.69 290 ARG A N 1
ATOM 2252 C CA . ARG A 1 290 ? -8.623 -2.568 10.559 1.00 96.69 290 ARG A CA 1
ATOM 2253 C C . ARG A 1 290 ? -7.863 -3.774 10.029 1.00 96.69 290 ARG A C 1
ATOM 2255 O O . ARG A 1 290 ? -8.371 -4.476 9.159 1.00 96.69 290 ARG A O 1
ATOM 2262 N N . HIS A 1 291 ? -6.689 -4.057 10.592 1.00 94.94 291 HIS A N 1
ATOM 2263 C CA . HIS A 1 291 ? -5.888 -5.232 10.217 1.00 94.94 291 HIS A CA 1
ATOM 2264 C C . HIS A 1 291 ? -5.689 -5.324 8.694 1.00 94.94 291 HIS A C 1
ATOM 2266 O O . HIS A 1 291 ? -6.047 -6.319 8.065 1.00 94.94 291 HIS A O 1
ATOM 2272 N N . VAL A 1 292 ? -5.212 -4.233 8.090 1.00 97.06 292 VAL A N 1
ATOM 2273 C CA . VAL A 1 292 ? -5.177 -4.093 6.634 1.00 97.06 292 VAL A CA 1
ATOM 2274 C C . VAL A 1 292 ? -3.954 -4.801 6.070 1.00 97.06 292 VAL A C 1
ATOM 2276 O O . VAL A 1 292 ? -2.808 -4.525 6.430 1.00 97.06 292 VAL A O 1
ATOM 2279 N N . GLU A 1 293 ? -4.205 -5.681 5.112 1.00 95.88 293 GLU A N 1
ATOM 2280 C CA . GLU A 1 293 ? -3.209 -6.454 4.394 1.00 95.88 293 GLU A CA 1
ATOM 2281 C C . GLU A 1 293 ? -3.292 -6.152 2.901 1.00 95.88 293 GLU A C 1
ATOM 2283 O O . GLU A 1 293 ? -4.340 -6.279 2.272 1.00 95.88 293 GLU A O 1
ATOM 2288 N N . VAL A 1 294 ? -2.165 -5.771 2.305 1.00 95.38 294 VAL A N 1
ATOM 2289 C CA . VAL A 1 294 ? -2.073 -5.556 0.858 1.00 95.38 294 VAL A CA 1
ATOM 2290 C C . VAL A 1 294 ? -1.978 -6.910 0.147 1.00 95.38 294 VAL A C 1
ATOM 2292 O O . VAL A 1 294 ? -1.093 -7.703 0.474 1.00 95.38 294 VAL A O 1
ATOM 2295 N N . ILE A 1 295 ? -2.866 -7.173 -0.819 1.00 94.69 295 ILE A N 1
ATOM 2296 C CA . ILE A 1 295 ? -2.923 -8.440 -1.564 1.00 94.69 295 ILE A CA 1
ATOM 2297 C C . ILE A 1 295 ? -2.099 -8.299 -2.843 1.00 94.69 295 ILE A C 1
ATOM 2299 O O . ILE A 1 295 ? -2.579 -7.855 -3.883 1.00 94.69 295 ILE A O 1
ATOM 2303 N N . LEU A 1 296 ? -0.833 -8.678 -2.770 1.00 93.88 296 LEU A N 1
ATOM 2304 C CA . LEU A 1 296 ? 0.099 -8.591 -3.889 1.00 93.88 296 LEU A CA 1
ATOM 2305 C C . LEU A 1 296 ? 0.397 -10.004 -4.377 1.00 93.88 296 LEU A C 1
ATOM 2307 O O . LEU A 1 296 ? 0.432 -10.943 -3.581 1.00 93.88 296 LEU A O 1
ATOM 2311 N N . ARG A 1 297 ? 0.579 -10.177 -5.685 1.00 93.31 297 ARG A N 1
ATOM 2312 C CA . ARG A 1 297 ? 1.066 -11.449 -6.228 1.00 93.31 297 ARG A CA 1
ATOM 2313 C C . ARG A 1 297 ? 2.575 -11.540 -6.035 1.00 93.31 297 ARG A C 1
ATOM 2315 O O . ARG A 1 297 ? 3.230 -10.539 -5.750 1.00 93.31 297 ARG A O 1
ATOM 2322 N N . SER A 1 298 ? 3.115 -12.742 -6.220 1.00 91.81 298 SER A N 1
ATOM 2323 C CA . SER A 1 298 ? 4.560 -12.951 -6.227 1.00 91.81 298 SER A CA 1
ATOM 2324 C C . SER A 1 298 ? 5.238 -11.987 -7.212 1.00 91.81 298 SER A C 1
ATOM 2326 O O . SER A 1 298 ? 4.689 -11.772 -8.302 1.00 91.81 298 SER A O 1
ATOM 2328 N N . PRO A 1 299 ? 6.401 -11.416 -6.850 1.00 95.19 299 PRO A N 1
ATOM 2329 C CA . PRO A 1 299 ? 7.168 -10.571 -7.753 1.00 95.19 299 PRO A CA 1
ATOM 2330 C C . PRO A 1 299 ? 7.453 -11.309 -9.063 1.00 95.19 299 PRO A C 1
ATOM 2332 O O . PRO A 1 299 ? 7.767 -12.501 -9.053 1.00 95.19 299 PRO A O 1
ATOM 2335 N N . LEU A 1 300 ? 7.341 -10.601 -10.181 1.00 97.00 300 LEU A N 1
ATOM 2336 C CA . LEU A 1 300 ? 7.621 -11.116 -11.514 1.00 97.00 300 LEU A CA 1
ATOM 2337 C C . LEU A 1 300 ? 8.804 -10.371 -12.115 1.00 97.00 300 LEU A C 1
ATOM 2339 O O . LEU A 1 300 ? 8.890 -9.145 -12.035 1.00 97.00 300 LEU A O 1
ATOM 2343 N N . ASP A 1 301 ? 9.678 -11.115 -12.776 1.00 97.00 301 ASP A N 1
ATOM 2344 C CA . ASP A 1 301 ? 10.695 -10.524 -13.633 1.00 97.00 301 ASP A CA 1
ATOM 2345 C C . ASP A 1 301 ? 10.059 -10.167 -14.988 1.00 97.00 301 ASP A C 1
ATOM 2347 O O . ASP A 1 301 ? 9.132 -10.827 -15.478 1.00 97.00 301 ASP A O 1
ATOM 2351 N N . GLY A 1 302 ? 10.541 -9.094 -15.599 1.00 97.00 302 GLY A N 1
ATOM 2352 C CA . GLY A 1 302 ? 10.018 -8.60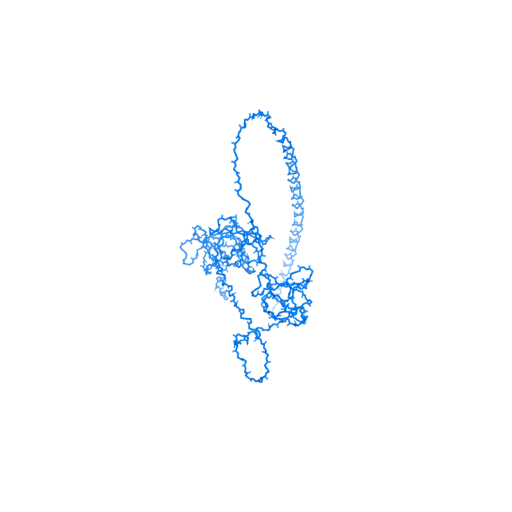0 -16.861 1.00 97.00 302 GLY A CA 1
ATOM 2353 C C . GLY A 1 302 ? 10.979 -7.672 -17.582 1.00 97.00 302 GLY A C 1
ATOM 2354 O O . GLY A 1 302 ? 12.084 -7.387 -17.120 1.00 97.00 302 GLY A O 1
ATOM 2355 N N . VAL A 1 303 ? 10.540 -7.213 -18.747 1.00 97.75 303 VAL A N 1
ATOM 2356 C CA . VAL A 1 303 ? 11.279 -6.281 -19.599 1.00 97.75 303 VAL A CA 1
ATOM 2357 C C . VAL A 1 303 ? 10.404 -5.067 -19.868 1.00 97.75 303 VAL A C 1
ATOM 2359 O O . VAL A 1 303 ? 9.250 -5.205 -20.286 1.00 97.75 303 VAL A O 1
ATOM 2362 N N . VAL A 1 304 ? 10.930 -3.869 -19.612 1.00 97.94 304 VAL A N 1
ATOM 2363 C CA . VAL A 1 304 ? 10.224 -2.618 -19.908 1.00 97.94 304 VAL A CA 1
ATOM 2364 C C . VAL A 1 304 ? 9.985 -2.548 -21.414 1.00 97.94 304 VAL A C 1
ATOM 2366 O O . VAL A 1 304 ? 10.924 -2.563 -22.203 1.00 97.94 304 VAL A O 1
ATOM 2369 N N . LYS A 1 305 ? 8.719 -2.469 -21.822 1.00 98.19 305 LYS A N 1
ATOM 2370 C CA . LYS A 1 305 ? 8.320 -2.353 -23.229 1.00 98.19 305 LYS A CA 1
ATOM 2371 C C . LYS A 1 305 ? 8.291 -0.897 -23.668 1.00 98.19 305 LYS A C 1
ATOM 2373 O O . LYS A 1 305 ? 8.766 -0.550 -24.741 1.00 98.19 305 LYS A O 1
ATOM 2378 N N . SER A 1 306 ? 7.727 -0.037 -22.825 1.00 98.00 306 SER A N 1
ATOM 2379 C CA . SER A 1 306 ? 7.728 1.410 -23.028 1.00 98.00 306 SER A CA 1
ATOM 2380 C C . SER A 1 306 ? 7.605 2.138 -21.696 1.00 98.00 306 SER A C 1
ATOM 2382 O O . SER A 1 306 ? 6.976 1.647 -20.760 1.00 98.00 306 SER A O 1
ATOM 2384 N N . TYR A 1 307 ? 8.194 3.325 -21.615 1.00 97.38 307 TYR A N 1
ATOM 2385 C CA . TYR A 1 307 ? 8.028 4.243 -20.496 1.00 97.38 307 TYR A CA 1
ATOM 2386 C C . TYR A 1 307 ? 7.999 5.667 -21.039 1.00 97.38 307 TYR A C 1
ATOM 2388 O O . TYR A 1 307 ? 8.820 6.037 -21.876 1.00 97.38 307 TYR A O 1
ATOM 2396 N N . SER A 1 308 ? 7.029 6.458 -20.589 1.00 96.81 308 SER A N 1
ATOM 2397 C CA . SER A 1 308 ? 6.922 7.867 -20.944 1.00 96.81 308 SER A CA 1
ATOM 2398 C C . SER A 1 308 ? 6.913 8.697 -19.675 1.00 96.81 308 SER A C 1
ATOM 2400 O O . SER A 1 308 ? 5.915 8.738 -18.957 1.00 96.81 308 SER A O 1
ATOM 2402 N N . GLU A 1 309 ? 8.009 9.409 -19.427 1.00 95.44 309 GLU A N 1
ATOM 2403 C CA . GLU A 1 309 ? 8.108 10.335 -18.300 1.00 95.44 309 GLU A CA 1
ATOM 2404 C C . GLU A 1 309 ? 7.059 11.448 -18.399 1.00 95.44 309 GLU A C 1
ATOM 2406 O O . GLU A 1 309 ? 6.336 11.709 -17.438 1.00 95.44 309 GLU A O 1
ATOM 2411 N N . ARG A 1 310 ? 6.856 11.991 -19.609 1.00 95.19 310 ARG A N 1
ATOM 2412 C CA . ARG A 1 310 ? 5.823 13.000 -19.888 1.00 95.19 310 ARG A CA 1
ATOM 2413 C C . ARG A 1 310 ? 4.416 12.529 -19.516 1.00 95.19 310 ARG A C 1
ATOM 2415 O O . ARG A 1 310 ? 3.625 13.326 -19.026 1.00 95.19 310 ARG A O 1
ATOM 2422 N N . LYS A 1 311 ? 4.083 11.258 -19.765 1.00 96.31 311 LYS A N 1
ATOM 2423 C CA . LYS A 1 311 ? 2.769 10.699 -19.405 1.00 96.31 311 LYS A CA 1
ATOM 2424 C C . LYS A 1 311 ? 2.738 10.065 -18.012 1.00 96.31 311 LYS A C 1
ATOM 2426 O O . LYS A 1 311 ? 1.670 9.677 -17.554 1.00 96.31 311 LYS A O 1
ATOM 2431 N N . SER A 1 312 ? 3.885 9.963 -17.341 1.00 95.12 312 SER A N 1
ATOM 2432 C CA . SER A 1 312 ? 4.033 9.361 -16.015 1.00 95.12 312 SER A CA 1
ATOM 2433 C C . SER A 1 312 ? 3.528 7.911 -15.916 1.00 95.12 312 SER A C 1
ATOM 2435 O O . SER A 1 312 ? 3.034 7.491 -14.867 1.00 95.12 312 SER A O 1
ATOM 2437 N N . TYR A 1 313 ? 3.671 7.121 -16.986 1.00 96.94 313 TYR A N 1
ATOM 2438 C CA . TYR A 1 313 ? 3.366 5.686 -16.976 1.00 96.94 313 TYR A CA 1
ATOM 2439 C C . TYR A 1 313 ? 4.207 4.897 -17.988 1.00 96.94 313 TYR A C 1
ATOM 2441 O O . TYR A 1 313 ? 4.823 5.462 -18.897 1.00 96.94 313 TYR A O 1
ATOM 2449 N N . GLY A 1 314 ? 4.204 3.574 -17.840 1.00 97.56 314 GLY A N 1
ATOM 2450 C CA . GLY A 1 314 ? 4.816 2.641 -18.776 1.00 97.56 314 GLY A CA 1
ATOM 2451 C C . GLY A 1 314 ? 4.144 1.271 -18.787 1.00 97.56 314 GLY A C 1
ATOM 2452 O O . GLY A 1 314 ? 3.141 1.038 -18.108 1.00 97.56 314 GLY A O 1
ATOM 2453 N N . PHE A 1 315 ? 4.717 0.374 -19.583 1.00 98.38 315 PHE A N 1
ATOM 2454 C CA . PHE A 1 315 ? 4.295 -1.012 -19.730 1.00 98.38 315 PHE A CA 1
ATOM 2455 C C . PHE A 1 315 ? 5.497 -1.946 -19.624 1.00 98.38 315 PHE A C 1
ATOM 2457 O O . PHE A 1 315 ? 6.558 -1.668 -20.192 1.00 98.38 315 PHE A O 1
ATOM 2464 N N . VAL A 1 316 ? 5.327 -3.060 -18.918 1.00 98.44 316 VAL A N 1
ATOM 2465 C CA . VAL A 1 316 ? 6.328 -4.122 -18.769 1.00 98.44 316 VAL A CA 1
ATOM 2466 C C . VAL A 1 316 ? 5.755 -5.442 -19.281 1.00 98.44 316 VAL A C 1
ATOM 2468 O O . VAL A 1 316 ? 4.608 -5.782 -19.002 1.00 98.44 316 VAL A O 1
ATOM 2471 N N . SER A 1 317 ? 6.557 -6.183 -20.040 1.00 98.31 317 SER A N 1
ATOM 2472 C CA . SER A 1 317 ? 6.250 -7.558 -20.428 1.00 98.31 317 SER A CA 1
ATOM 2473 C C . SER A 1 317 ? 6.813 -8.493 -19.362 1.00 98.31 317 SER A C 1
ATOM 2475 O O . SER A 1 317 ? 8.032 -8.605 -19.229 1.00 98.31 317 SER A O 1
ATOM 2477 N N . CYS A 1 318 ? 5.945 -9.139 -18.585 1.00 98.00 318 CYS A N 1
ATOM 2478 C CA . CYS A 1 318 ? 6.336 -10.066 -17.519 1.00 98.00 318 CYS A CA 1
ATOM 2479 C C . CYS A 1 318 ? 6.276 -11.519 -17.994 1.00 98.00 318 CYS A C 1
ATOM 2481 O O . CYS A 1 318 ? 5.359 -11.909 -18.719 1.00 98.00 318 CYS A O 1
ATOM 2483 N N . TYR A 1 319 ? 7.205 -12.353 -17.529 1.00 94.81 319 TYR A N 1
ATOM 2484 C CA . TYR A 1 319 ? 7.155 -13.787 -17.821 1.00 94.81 319 TYR A CA 1
ATOM 2485 C C . TYR A 1 319 ? 5.898 -14.424 -17.203 1.00 94.81 319 TYR A C 1
ATOM 2487 O O . TYR A 1 319 ? 5.569 -14.188 -16.042 1.00 94.81 319 TYR A O 1
ATOM 2495 N N . GLY A 1 320 ? 5.176 -15.226 -17.991 1.00 94.50 320 GLY A N 1
ATOM 2496 C CA . GLY A 1 320 ? 3.945 -15.901 -17.556 1.00 94.50 320 GLY A CA 1
ATOM 2497 C C . GLY A 1 320 ? 2.675 -15.038 -17.583 1.00 94.50 320 GLY A C 1
ATOM 2498 O O . GLY A 1 320 ? 1.589 -15.552 -17.310 1.00 94.50 320 GLY A O 1
ATOM 2499 N N . VAL A 1 321 ? 2.769 -13.757 -17.955 1.00 96.75 321 VAL A N 1
ATOM 2500 C CA . VAL A 1 321 ? 1.609 -12.881 -18.168 1.00 96.75 321 VAL A CA 1
ATOM 2501 C C . VAL A 1 321 ? 1.474 -12.606 -19.664 1.00 96.75 321 VAL A C 1
ATOM 2503 O O . VAL A 1 321 ? 2.402 -12.117 -20.293 1.00 96.75 321 VAL A O 1
ATOM 2506 N N . LYS A 1 322 ? 0.322 -12.956 -20.251 1.00 96.88 322 LYS A N 1
ATOM 2507 C CA . LYS A 1 322 ? 0.086 -12.800 -21.699 1.00 96.88 322 LYS A CA 1
ATOM 2508 C C . LYS A 1 322 ? -0.106 -11.344 -22.139 1.00 96.88 322 LYS A C 1
ATOM 2510 O O . LYS A 1 322 ? 0.094 -11.045 -23.309 1.00 96.88 322 LYS A O 1
ATOM 2515 N N . GLU A 1 323 ? -0.546 -10.472 -21.234 1.00 97.56 323 GLU A N 1
ATOM 2516 C CA . GLU A 1 323 ? -0.785 -9.052 -21.508 1.00 97.56 323 GLU A CA 1
ATOM 2517 C C . GLU A 1 323 ? 0.345 -8.170 -20.966 1.00 97.56 323 GLU A C 1
ATOM 2519 O O . GLU A 1 323 ? 1.040 -8.537 -20.017 1.00 97.56 323 GLU A O 1
ATOM 2524 N N . ASP A 1 324 ? 0.505 -6.985 -21.555 1.00 98.19 324 ASP A N 1
ATOM 2525 C CA . ASP A 1 324 ? 1.418 -5.978 -21.026 1.00 98.19 324 ASP A CA 1
ATOM 2526 C C . ASP A 1 324 ? 0.908 -5.478 -19.668 1.00 98.19 324 ASP A C 1
ATOM 2528 O O . ASP A 1 324 ? -0.259 -5.108 -19.513 1.00 98.19 324 ASP A O 1
ATOM 2532 N N . VAL A 1 325 ? 1.798 -5.409 -18.685 1.00 98.12 325 VAL A N 1
ATOM 2533 C CA . VAL A 1 325 ? 1.456 -4.956 -17.339 1.00 98.12 325 VAL A CA 1
ATOM 2534 C C . VAL A 1 325 ? 1.693 -3.452 -17.241 1.00 98.12 325 VAL A C 1
ATOM 2536 O O . VAL A 1 325 ? 2.808 -2.967 -17.436 1.00 98.12 325 VAL A O 1
ATOM 2539 N N . TRP A 1 326 ? 0.639 -2.696 -16.934 1.00 97.81 326 TRP A N 1
ATOM 2540 C CA . TRP A 1 326 ? 0.720 -1.242 -16.782 1.00 97.81 326 TRP A CA 1
ATOM 2541 C C . TRP A 1 326 ? 1.357 -0.856 -15.443 1.00 97.81 326 TRP A C 1
ATOM 2543 O O . TRP A 1 326 ? 1.001 -1.421 -14.409 1.00 97.81 326 TRP A O 1
ATOM 2553 N N . PHE A 1 327 ? 2.234 0.148 -15.428 1.00 96.81 327 PHE A N 1
ATOM 2554 C CA . PHE A 1 327 ? 2.764 0.728 -14.191 1.00 96.81 327 PHE A CA 1
ATOM 2555 C C . PHE A 1 327 ? 2.785 2.259 -14.233 1.00 96.81 327 PHE A C 1
ATOM 2557 O O . PHE A 1 327 ? 3.020 2.874 -15.274 1.00 96.81 327 PHE A O 1
ATOM 2564 N N . ALA A 1 328 ? 2.571 2.881 -13.074 1.00 94.69 328 ALA A N 1
ATOM 2565 C CA . ALA A 1 328 ? 2.713 4.324 -12.897 1.00 94.69 328 ALA A CA 1
ATOM 2566 C C . ALA A 1 328 ? 4.181 4.708 -12.658 1.00 94.69 328 ALA A C 1
ATOM 2568 O O . ALA A 1 328 ? 4.926 3.959 -12.026 1.00 94.69 328 ALA A O 1
ATOM 2569 N N . ALA A 1 329 ? 4.584 5.916 -13.059 1.00 94.62 329 ALA A N 1
ATOM 2570 C CA . ALA A 1 329 ? 5.923 6.445 -12.778 1.00 94.62 329 ALA A CA 1
ATOM 2571 C C . ALA A 1 329 ? 6.219 6.602 -11.274 1.00 94.62 329 ALA A C 1
ATOM 2573 O O . ALA A 1 329 ? 7.382 6.606 -10.880 1.00 94.62 329 ALA A O 1
ATOM 2574 N N . SER A 1 330 ? 5.184 6.729 -10.437 1.00 91.31 330 SER A N 1
ATOM 2575 C CA . SER A 1 330 ? 5.299 6.719 -8.971 1.00 91.31 330 SER A CA 1
ATOM 2576 C C . SER A 1 330 ? 5.595 5.333 -8.395 1.00 91.31 330 SER A C 1
ATOM 2578 O O . SER A 1 330 ? 6.030 5.229 -7.255 1.00 91.31 330 SER A O 1
ATOM 2580 N N . GLY A 1 331 ? 5.363 4.270 -9.169 1.00 92.25 331 GLY A N 1
ATOM 2581 C CA . GLY A 1 331 ? 5.665 2.898 -8.781 1.00 92.25 331 GLY A CA 1
ATOM 2582 C C . GLY A 1 331 ? 7.096 2.468 -9.098 1.00 92.25 331 GLY A C 1
ATOM 2583 O O . GLY A 1 331 ? 7.432 1.332 -8.793 1.00 92.25 331 GLY A O 1
ATOM 2584 N N . VAL A 1 332 ? 7.917 3.317 -9.723 1.00 94.50 332 VAL A N 1
ATOM 2585 C CA . VAL A 1 332 ? 9.318 3.016 -10.061 1.00 94.50 332 VAL A CA 1
ATOM 2586 C C . VAL A 1 332 ? 10.213 3.322 -8.861 1.00 94.50 332 VAL A C 1
ATOM 2588 O O . VAL A 1 332 ? 10.193 4.446 -8.363 1.00 94.50 332 VAL A O 1
ATOM 2591 N N . GLU A 1 333 ? 10.993 2.339 -8.402 1.00 93.38 333 GLU A N 1
ATOM 2592 C CA . GLU A 1 333 ? 11.992 2.520 -7.339 1.00 93.38 333 GLU A CA 1
ATOM 2593 C C . GLU A 1 333 ? 13.384 2.784 -7.945 1.00 93.38 333 GLU A C 1
ATOM 2595 O O . GLU A 1 333 ? 13.755 2.201 -8.966 1.00 93.38 333 GLU A O 1
ATOM 2600 N N . GLY A 1 334 ? 14.174 3.635 -7.283 1.00 90.06 334 GLY A N 1
ATOM 2601 C CA . GLY A 1 334 ? 15.536 3.983 -7.698 1.00 90.06 334 GLY A CA 1
ATOM 2602 C C . GLY A 1 334 ? 15.607 5.132 -8.708 1.00 90.06 334 GLY A C 1
ATOM 2603 O O . GLY A 1 334 ? 14.674 5.924 -8.851 1.00 90.06 334 GLY A O 1
ATOM 2604 N N . GLU A 1 335 ? 16.748 5.243 -9.388 1.00 84.94 335 GLU A N 1
ATOM 2605 C CA . GLU A 1 335 ? 17.000 6.316 -10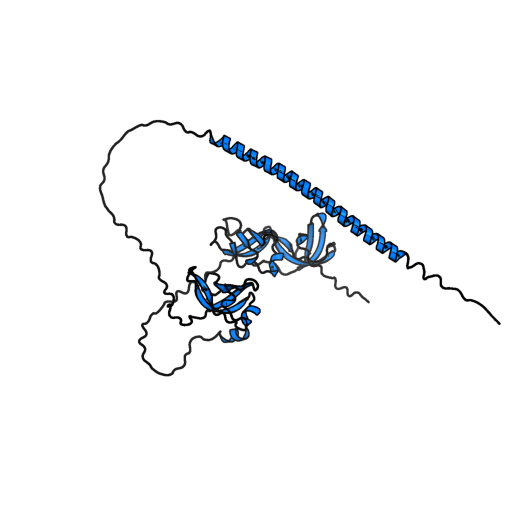.351 1.00 84.94 335 GLU A CA 1
ATOM 2606 C C . GLU A 1 335 ? 16.087 6.191 -11.583 1.00 84.94 335 GLU A C 1
ATOM 2608 O O . GLU A 1 335 ? 15.738 5.094 -12.029 1.00 84.94 335 GLU A O 1
ATOM 2613 N N . LYS A 1 336 ? 15.691 7.331 -12.156 1.00 81.50 336 LYS A N 1
ATOM 2614 C CA . LYS A 1 336 ? 14.994 7.466 -13.450 1.00 81.50 336 LYS A CA 1
ATOM 2615 C C . LYS A 1 336 ? 16.016 7.882 -14.522 1.00 81.50 336 LYS A C 1
ATOM 2617 O O . LYS A 1 336 ? 17.028 8.465 -14.151 1.00 81.50 336 LYS A O 1
ATOM 2622 N N . PRO A 1 337 ? 15.798 7.588 -15.821 1.00 88.31 337 PRO A N 1
ATOM 2623 C CA . PRO A 1 337 ? 14.584 7.052 -16.455 1.00 88.31 337 PRO A CA 1
ATOM 2624 C C . PRO A 1 337 ? 14.655 5.555 -16.809 1.00 88.31 337 PRO A C 1
ATOM 2626 O O . PRO A 1 337 ? 15.724 5.032 -17.120 1.00 88.31 337 PRO A O 1
ATOM 2629 N N . LEU A 1 338 ? 13.506 4.868 -16.803 1.00 94.75 338 LEU A N 1
ATOM 2630 C CA . LEU A 1 338 ? 13.398 3.520 -17.372 1.00 94.75 338 LEU A CA 1
ATOM 2631 C C . LEU A 1 338 ? 13.399 3.600 -18.904 1.00 94.75 338 LEU A C 1
ATOM 2633 O O . LEU A 1 338 ? 12.694 4.426 -19.481 1.00 94.75 338 LEU A O 1
ATOM 2637 N N . GLY A 1 339 ? 14.157 2.724 -19.558 1.00 95.50 339 GLY A N 1
ATOM 2638 C CA . GLY A 1 339 ? 14.214 2.604 -21.014 1.00 95.50 339 GLY A CA 1
ATOM 2639 C C . GLY A 1 339 ? 13.601 1.290 -21.510 1.00 95.50 339 GLY A C 1
ATOM 2640 O O . GLY A 1 339 ? 13.618 0.300 -20.772 1.00 95.50 339 GLY A O 1
ATOM 2641 N N . PRO A 1 340 ? 13.073 1.241 -22.748 1.00 97.44 340 PRO A N 1
ATOM 2642 C CA . PRO A 1 340 ? 12.702 -0.015 -23.393 1.00 97.44 340 PRO A CA 1
ATOM 2643 C C . PRO A 1 340 ? 13.862 -1.021 -23.382 1.00 97.44 340 PRO A C 1
ATOM 2645 O O . PRO A 1 340 ? 15.012 -0.647 -23.593 1.00 97.44 340 PRO A O 1
ATOM 2648 N N . GLY A 1 341 ? 13.566 -2.294 -23.127 1.00 96.31 341 GLY A N 1
ATOM 2649 C CA . GLY A 1 341 ? 14.562 -3.365 -23.044 1.00 96.31 341 GLY A CA 1
ATOM 2650 C C . GLY A 1 341 ? 15.198 -3.552 -21.662 1.00 96.31 341 GLY A C 1
ATOM 2651 O O . GLY A 1 341 ? 15.808 -4.592 -21.428 1.00 96.31 341 GLY A O 1
ATOM 2652 N N . MET A 1 342 ? 15.020 -2.616 -20.720 1.00 96.00 342 MET A N 1
ATOM 2653 C CA . MET A 1 342 ? 15.550 -2.775 -19.361 1.00 96.00 342 MET A CA 1
ATOM 2654 C C . MET A 1 342 ? 14.871 -3.932 -18.625 1.00 96.00 342 MET A C 1
ATOM 2656 O O . MET A 1 342 ? 13.638 -4.018 -18.587 1.00 96.00 342 MET A O 1
ATOM 2660 N N . ARG A 1 343 ? 15.677 -4.788 -17.989 1.00 96.12 343 ARG A N 1
ATOM 2661 C CA . ARG A 1 343 ? 15.190 -5.839 -17.094 1.00 96.12 343 ARG A CA 1
ATOM 2662 C C . ARG A 1 343 ? 14.736 -5.240 -15.771 1.00 96.12 343 ARG A C 1
ATOM 2664 O O . ARG A 1 343 ? 15.419 -4.412 -15.167 1.00 96.12 343 ARG A O 1
ATOM 2671 N N . VAL A 1 344 ? 13.565 -5.659 -15.317 1.00 97.12 344 VAL A N 1
ATOM 2672 C CA . VAL A 1 344 ? 12.951 -5.170 -14.083 1.00 97.12 344 VAL A CA 1
ATOM 2673 C C . VAL A 1 344 ? 12.333 -6.316 -13.299 1.00 97.12 344 VAL A C 1
ATOM 2675 O O . VAL A 1 344 ? 11.862 -7.293 -13.877 1.00 97.12 344 VAL A O 1
ATOM 2678 N N . ARG A 1 345 ? 12.290 -6.156 -11.979 1.00 96.69 345 ARG A N 1
ATOM 2679 C CA . ARG A 1 345 ? 11.451 -6.944 -11.081 1.00 96.69 345 ARG A CA 1
ATOM 2680 C C . ARG A 1 345 ? 10.284 -6.078 -10.643 1.00 96.69 345 ARG A C 1
ATOM 2682 O O . ARG A 1 345 ? 10.488 -4.930 -10.251 1.00 96.69 345 ARG A O 1
ATOM 2689 N N . VAL A 1 346 ? 9.074 -6.612 -10.740 1.00 96.94 346 VAL A N 1
ATOM 2690 C CA . VAL A 1 346 ? 7.844 -5.879 -10.444 1.00 96.94 346 VAL A CA 1
ATOM 2691 C C . VAL A 1 346 ? 6.939 -6.692 -9.540 1.00 96.94 346 VAL A C 1
ATOM 2693 O O . VAL A 1 346 ? 6.780 -7.896 -9.724 1.00 96.94 346 VAL A O 1
ATOM 2696 N N . ASP A 1 347 ? 6.286 -6.029 -8.599 1.00 95.56 347 ASP A N 1
ATOM 2697 C CA . ASP A 1 347 ? 5.207 -6.644 -7.847 1.00 95.56 347 ASP A CA 1
ATOM 2698 C C . ASP A 1 347 ? 3.892 -6.398 -8.603 1.00 95.56 347 ASP A C 1
ATOM 2700 O O . ASP A 1 347 ? 3.620 -5.284 -9.059 1.00 95.56 347 ASP A O 1
ATOM 2704 N N . THR A 1 348 ? 3.060 -7.430 -8.773 1.00 96.38 348 THR A N 1
ATOM 2705 C CA . THR A 1 348 ? 1.853 -7.333 -9.614 1.00 96.38 348 THR A CA 1
ATOM 2706 C C . THR A 1 348 ? 0.560 -7.539 -8.839 1.00 96.38 348 THR A C 1
ATOM 2708 O O . THR A 1 348 ? 0.498 -8.258 -7.842 1.00 96.38 348 THR A O 1
ATOM 2711 N N . PHE A 1 349 ? -0.512 -6.922 -9.326 1.00 95.69 349 PHE A N 1
ATOM 2712 C CA . PHE A 1 349 ? -1.878 -7.148 -8.863 1.00 95.69 349 PHE A CA 1
ATOM 2713 C C . PHE A 1 349 ? -2.863 -7.011 -10.026 1.00 95.69 349 PHE A C 1
ATOM 2715 O O . PHE A 1 349 ? -2.537 -6.449 -11.072 1.00 95.69 349 PHE A O 1
ATOM 2722 N N . LYS A 1 350 ? -4.081 -7.530 -9.854 1.00 94.12 350 LYS A N 1
ATOM 2723 C CA . LYS A 1 350 ? -5.176 -7.297 -10.801 1.00 94.12 350 LYS A CA 1
ATOM 2724 C C . LYS A 1 350 ? -6.032 -6.142 -10.313 1.00 94.12 350 LYS A C 1
ATOM 2726 O O . LYS A 1 350 ? -6.411 -6.101 -9.147 1.00 94.12 350 LYS A O 1
ATOM 2731 N N . SER A 1 351 ? -6.331 -5.218 -11.217 1.00 92.00 351 SER A N 1
ATOM 2732 C CA . SER A 1 351 ? -7.352 -4.200 -10.986 1.00 92.00 351 SER A CA 1
ATOM 2733 C C . SER A 1 351 ? -8.746 -4.829 -10.919 1.00 92.00 351 SER A C 1
ATOM 2735 O O . SER A 1 351 ? -8.941 -5.976 -11.320 1.00 92.00 351 SER A O 1
ATOM 2737 N N . GLU A 1 352 ? -9.738 -4.044 -10.505 1.00 88.81 352 GLU A N 1
ATOM 2738 C CA . GLU A 1 352 ? -11.141 -4.471 -10.468 1.00 88.81 352 GLU A CA 1
ATOM 2739 C C . GLU A 1 352 ? -11.649 -4.983 -11.828 1.00 88.81 352 GLU A C 1
ATOM 2741 O O . GLU A 1 352 ? -12.458 -5.904 -11.893 1.00 88.81 352 GLU A O 1
ATOM 2746 N N . LYS A 1 353 ? -11.134 -4.409 -12.924 1.00 90.75 353 LYS A N 1
ATOM 2747 C CA . LYS A 1 353 ? -11.457 -4.802 -14.305 1.00 90.75 353 LYS A CA 1
ATOM 2748 C C . LYS A 1 353 ? -10.706 -6.055 -14.774 1.00 90.75 353 LYS A C 1
ATOM 2750 O O . LYS A 1 353 ? -10.827 -6.446 -15.925 1.00 90.75 353 LYS A O 1
ATOM 2755 N N . GLY A 1 354 ? -9.885 -6.657 -13.916 1.00 92.88 354 GLY A N 1
ATOM 2756 C CA . GLY A 1 354 ? -9.107 -7.859 -14.213 1.00 92.88 354 GLY A CA 1
ATOM 2757 C C . GLY A 1 354 ? -7.750 -7.618 -14.879 1.00 92.88 354 GLY A C 1
ATOM 2758 O O . GLY A 1 354 ? -6.948 -8.549 -14.904 1.00 92.88 354 GLY A O 1
ATOM 2759 N N . HIS A 1 355 ? -7.462 -6.397 -15.346 1.00 94.94 355 HIS A N 1
ATOM 2760 C CA . HIS A 1 355 ? -6.174 -6.052 -15.962 1.00 94.94 355 HIS A CA 1
ATOM 2761 C C . HIS A 1 355 ? -5.032 -6.053 -14.951 1.00 94.94 355 HIS A C 1
ATOM 2763 O O . HIS A 1 355 ? -5.197 -5.531 -13.837 1.00 94.94 355 HIS A O 1
ATOM 2769 N N . TYR A 1 356 ? -3.872 -6.563 -15.362 1.00 96.69 356 TYR A N 1
ATOM 2770 C CA . TYR A 1 356 ? -2.654 -6.508 -14.565 1.00 96.69 356 TYR A CA 1
ATOM 2771 C C . TYR A 1 356 ? -2.104 -5.087 -14.438 1.00 96.69 356 TYR A C 1
ATOM 2773 O O . TYR A 1 356 ? -2.007 -4.315 -15.396 1.00 96.69 356 TYR A O 1
ATOM 2781 N N . ARG A 1 357 ? -1.688 -4.768 -13.215 1.00 97.12 357 ARG A N 1
ATOM 2782 C CA . ARG A 1 357 ? -0.907 -3.585 -12.878 1.00 97.12 357 ARG A CA 1
ATOM 2783 C C . ARG A 1 357 ? 0.331 -4.002 -12.105 1.00 97.12 357 ARG A C 1
ATOM 2785 O O . ARG A 1 357 ? 0.298 -4.973 -11.349 1.00 97.12 357 ARG A O 1
ATOM 2792 N N . ALA A 1 358 ? 1.400 -3.249 -12.297 1.00 96.50 358 ALA A N 1
ATOM 2793 C CA . ALA A 1 358 ? 2.641 -3.383 -11.565 1.00 96.50 358 ALA A CA 1
ATOM 2794 C C . ALA A 1 358 ? 2.846 -2.172 -10.656 1.00 96.50 358 ALA A C 1
ATOM 2796 O O . ALA A 1 358 ? 2.519 -1.033 -11.000 1.00 96.50 358 ALA A O 1
ATOM 2797 N N . PHE A 1 359 ? 3.421 -2.437 -9.495 1.00 92.81 359 PHE A N 1
ATOM 2798 C CA . PHE A 1 359 ? 4.009 -1.447 -8.608 1.00 92.81 359 PHE A CA 1
ATOM 2799 C C . PHE A 1 359 ? 5.396 -1.951 -8.201 1.00 92.81 359 PHE A C 1
ATOM 2801 O O . PHE A 1 359 ? 5.764 -3.090 -8.495 1.00 92.81 359 PHE A O 1
ATOM 2808 N N . ARG A 1 360 ? 6.177 -1.084 -7.555 1.00 93.31 360 ARG A N 1
ATOM 2809 C CA . ARG A 1 360 ? 7.540 -1.402 -7.128 1.00 93.31 360 ARG A CA 1
ATOM 2810 C C . ARG A 1 360 ? 8.400 -1.946 -8.278 1.00 93.31 360 ARG A C 1
ATOM 2812 O O . ARG A 1 360 ? 8.935 -3.047 -8.222 1.00 93.31 360 ARG A O 1
ATOM 2819 N N . VAL A 1 361 ? 8.488 -1.169 -9.351 1.00 95.88 361 VAL A N 1
ATOM 2820 C CA . VAL A 1 361 ? 9.307 -1.482 -10.520 1.00 95.88 361 VAL A CA 1
ATOM 2821 C C . VAL A 1 361 ? 10.761 -1.192 -10.177 1.00 95.88 361 VAL A C 1
ATOM 2823 O O . VAL A 1 361 ? 11.173 -0.033 -10.144 1.00 95.88 361 VAL A O 1
ATOM 2826 N N . VAL A 1 362 ? 11.518 -2.248 -9.896 1.00 95.88 362 VAL A N 1
ATOM 2827 C CA . VAL A 1 362 ? 12.938 -2.187 -9.537 1.00 95.88 362 VAL A CA 1
ATOM 2828 C C . VAL A 1 362 ? 13.763 -2.606 -10.745 1.00 95.88 362 VAL A C 1
ATOM 2830 O O . VAL A 1 362 ? 13.524 -3.669 -11.320 1.00 95.88 362 VAL A O 1
ATOM 2833 N N . ARG A 1 363 ? 14.755 -1.797 -11.129 1.00 95.38 363 ARG A N 1
ATOM 2834 C CA . ARG A 1 363 ? 15.725 -2.189 -12.160 1.00 95.38 363 ARG A CA 1
ATOM 2835 C C . ARG A 1 363 ? 16.509 -3.405 -11.686 1.00 95.38 363 ARG A C 1
ATOM 2837 O O . ARG A 1 363 ? 17.068 -3.397 -10.592 1.00 95.38 363 ARG A O 1
ATOM 2844 N N . MET A 1 364 ? 16.577 -4.430 -12.521 1.00 94.25 364 MET A N 1
ATOM 2845 C CA . MET A 1 364 ? 17.545 -5.497 -12.332 1.00 94.25 364 MET A CA 1
ATOM 2846 C C . MET A 1 364 ? 18.820 -5.060 -13.035 1.00 94.25 364 MET A C 1
ATOM 2848 O O . MET A 1 364 ? 18.794 -4.774 -14.230 1.00 94.25 364 MET A O 1
ATOM 2852 N N . LEU A 1 365 ? 19.922 -4.972 -12.294 1.00 87.94 365 LEU A N 1
ATOM 2853 C CA . LEU A 1 365 ? 21.226 -4.843 -12.926 1.00 87.94 365 LEU A CA 1
ATOM 2854 C C . LEU A 1 365 ? 21.435 -6.123 -13.728 1.00 87.94 365 LEU A C 1
ATOM 2856 O O . LEU A 1 365 ? 21.422 -7.220 -13.162 1.00 87.94 365 LEU A O 1
ATOM 2860 N N . ASP A 1 366 ? 21.549 -5.987 -15.048 1.00 76.88 366 ASP A N 1
ATOM 2861 C CA . ASP A 1 366 ? 21.997 -7.090 -15.879 1.00 76.88 366 ASP A CA 1
ATOM 2862 C C . ASP A 1 366 ? 23.313 -7.549 -15.268 1.00 76.88 366 ASP A C 1
ATOM 2864 O O . ASP A 1 366 ? 24.225 -6.741 -15.103 1.00 76.88 366 ASP A O 1
ATOM 2868 N N . GLY A 1 367 ? 23.394 -8.823 -14.888 1.00 59.53 367 GLY A N 1
ATOM 2869 C CA . GLY A 1 367 ? 24.589 -9.442 -14.324 1.00 59.53 367 GLY A CA 1
ATOM 2870 C C . GLY A 1 367 ? 25.746 -9.517 -15.321 1.00 59.53 367 GLY A C 1
ATOM 2871 O O . GLY A 1 367 ? 26.457 -10.516 -15.345 1.00 59.53 367 GLY A O 1
ATOM 2872 N N . ARG A 1 368 ? 25.953 -8.481 -16.145 1.00 48.22 368 ARG A N 1
ATOM 2873 C CA . ARG A 1 368 ? 27.267 -8.153 -16.663 1.00 48.22 368 ARG A CA 1
ATOM 2874 C C . ARG A 1 368 ? 28.144 -7.931 -15.438 1.00 48.22 368 ARG A C 1
ATOM 2876 O O . ARG A 1 368 ? 28.248 -6.836 -14.898 1.00 48.22 368 ARG A O 1
ATOM 2883 N N . VAL A 1 369 ? 28.788 -9.019 -15.026 1.00 42.12 369 VAL A N 1
ATOM 2884 C CA . VAL A 1 369 ? 30.214 -8.993 -14.739 1.00 42.12 369 VAL A CA 1
ATOM 2885 C C . VAL A 1 369 ? 30.787 -7.993 -15.737 1.00 42.12 369 VAL A C 1
ATOM 2887 O O . VAL A 1 369 ? 30.709 -8.227 -16.946 1.00 42.12 369 VAL A O 1
ATOM 2890 N N . CYS A 1 370 ? 31.223 -6.828 -15.264 1.00 40.03 370 CYS A N 1
ATOM 2891 C CA . CYS A 1 370 ? 32.168 -6.050 -16.039 1.00 40.03 370 CYS A CA 1
ATOM 2892 C C . CYS A 1 370 ? 33.303 -7.036 -16.318 1.00 40.03 370 CYS A C 1
ATOM 2894 O O . CYS A 1 370 ? 34.013 -7.422 -15.391 1.00 40.03 370 CYS A O 1
ATOM 2896 N N . GLY A 1 371 ? 33.355 -7.574 -17.540 1.00 42.22 371 GLY A N 1
ATOM 2897 C CA . GLY A 1 371 ? 34.522 -8.318 -17.981 1.00 42.22 371 GLY A CA 1
ATOM 2898 C C . GLY A 1 371 ? 35.732 -7.404 -17.772 1.00 42.22 371 GLY A C 1
ATOM 2899 O O . GLY A 1 371 ? 35.570 -6.197 -17.980 1.00 42.22 371 GLY A O 1
ATOM 2900 N N . PRO A 1 372 ? 36.852 -7.944 -17.266 1.00 45.28 372 PRO A N 1
ATOM 2901 C CA . PRO A 1 372 ? 38.025 -7.154 -16.911 1.00 45.28 372 PRO A CA 1
ATOM 2902 C C . PRO A 1 372 ? 38.532 -6.289 -18.066 1.00 45.28 372 PRO A C 1
ATOM 2904 O O . PRO A 1 372 ? 38.402 -6.726 -19.236 1.00 45.28 372 PRO A O 1
#

Radius of gyration: 36.76 Å; chains: 1; bounding box: 154×71×87 Å

Organism: Noctiluca scintillans (NCBI:txid2966)

Secondary structure (DSSP, 8-state):
-----------SSSSHHHHHHHHHHHHHHHHHHHHHHHHHHHHHHHHHHHHHHHHHHHHHHHHHHHHHTTSS-PPPP-----------------PPP----------PPPSS-----EEEEEEEEEETTTTEEEEEETT--S-EEEEGGGB-HHHHHH--TT-EEEEEEEE-TTT--EEEEEEEEPPHHHHTTSS---S-PPP-----------------------PEEEEEEEEEETTTTEEEEE-TT-TTSPEEEEGGGB-GGGGGG--TT-EEEEEEE-SSSS-EEEEEEE--PPPEEEEEEEEETTTTEEEEEETT-SSPEEEEGGGEESSSPP-TT-EEEEEEEE-TTS-EEEEEEEEPPP------

Sequence (372 aa):
MDCGGWCADDAFLSQAGDAVAQTWTNMCLDMLGEASIAVFFVLALRLVSSQWSASRSMANKRQQMEHLSKRDREPPRGGRVSIGRESSVRHPSGDRPRQSKEMVLQVMPDSSGRVGHLWLGTVKSYCTSMGKGVLVTDGVPEDVPFTKYDTDDHLVASLRPGCVVTFAMKRDSETGTLRAVSLEGRSQTQLARVSHCGASCMTGNTLQDESIGFSRKEEVMPESHWEFFTGHIKFWLSDKRHGFIVCKQHQDGDVWLSHEDVQTHKVKHLTAGVPLRFKLDKTGVRPRARHVEVILRSPLDGVVKSYSERKSYGFVSCYGVKEDVWFAASGVEGEKPLGPGMRVRVDTFKSEKGHYRAFRVVRMLDGRVCGP

Foldseek 3Di:
DDDDDDDDDDDPPPPPVVVVVVVVVVVVVVVVVVVVVVVVVVVVVVVVVVVVVVVVVVVVVVVVVVVVVPPPDDDDDDDDDDDDDDDDDDDDDDDDDPPPPPPPPPDDDDPPPPQDDKFKWFWQDADLVQQKTWTDGPPDPDTAIEGVQQEDPVVSVVDDGGFIWIFGWDQDPPPRDIHTHNIDGDDPVRVVPPPDDDDDDDDDDDDDDPDDDPPPPPPPPPPPPQDKFKWWWQADDVVVQWGWTGTPVDPPDIAIEGNSQDDVVCSLVRHGQFMWIFGWDPPDPGIYTHNIDTDWDDKFKWFWQDDDVPVQKGWTDTPPDPDTAIEGVSQEDDDDDHDGGFIWIWIWDAGPVRGIYTGNTYTDDPPPPVPD